Protein AF-A0A6B1H6X7-F1 (afdb_monomer)

Sequence (330 aa):
MEIPKNELERVRERYEKRGDHQGWTSDWVATMDKDASRQVGEAARLFADGGGLRQFTESYRPLLAPQWDGPFLRELTDELARDEQATDVLRSFVRLPASEDEAAARVDGFVEWIRDRPRDGSENHPDYLCPMVLSVCWHGQDTGRWQLYTSSWLSHLRSEAPGFCHRYRRGAGATHGERYVEFSRAIGDLSEALDVDSWDLTLKMMGRRSDRWNVDDEAAAPADTAISRSSSSYTIANAAADIFFDRADIERLLSQLARKKALVLQGPPGTGKTFIAQRLAWLLAEEQSIERIEAVQFHQSYGYEDFVRGYRPTEVRWFRAPRRAISRVL

Structure (mmCIF, N/CA/C/O backbone):
data_AF-A0A6B1H6X7-F1
#
_entry.id   AF-A0A6B1H6X7-F1
#
lo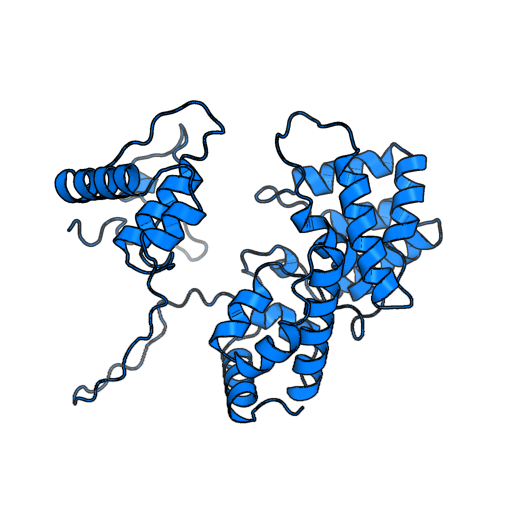op_
_atom_site.group_PDB
_atom_site.id
_atom_site.type_symbol
_atom_site.label_atom_id
_atom_site.label_alt_id
_atom_site.label_comp_id
_atom_site.label_asym_id
_atom_site.label_entity_id
_atom_site.label_seq_id
_atom_site.pdbx_PDB_ins_code
_atom_site.Cartn_x
_atom_site.Cartn_y
_atom_site.Cartn_z
_atom_site.occupancy
_atom_site.B_iso_or_equiv
_atom_site.auth_seq_id
_atom_site.auth_comp_id
_atom_site.auth_asym_id
_atom_site.auth_atom_id
_atom_site.pdbx_PDB_model_num
ATOM 1 N N . MET A 1 1 ? -27.778 -2.178 -2.521 1.00 51.03 1 MET A N 1
ATOM 2 C CA . MET A 1 1 ? -27.902 -2.839 -1.201 1.00 51.03 1 MET A CA 1
ATOM 3 C C . MET A 1 1 ? -27.246 -1.899 -0.204 1.00 51.03 1 MET A C 1
ATOM 5 O O . MET A 1 1 ? -26.031 -1.751 -0.270 1.00 51.03 1 MET A O 1
ATOM 9 N N . GLU A 1 2 ? -28.038 -1.155 0.565 1.00 65.69 2 GLU A N 1
ATOM 10 C CA . GLU A 1 2 ? -27.546 -0.084 1.448 1.00 65.69 2 GLU A CA 1
ATOM 11 C C . GLU A 1 2 ? -26.678 -0.638 2.582 1.00 65.69 2 GLU A C 1
ATOM 13 O O . GLU A 1 2 ? -26.894 -1.750 3.067 1.00 65.69 2 GLU A O 1
ATOM 18 N N . ILE A 1 3 ? -25.660 0.129 2.968 1.00 67.88 3 ILE A N 1
ATOM 19 C CA . ILE A 1 3 ? -24.751 -0.212 4.062 1.00 67.88 3 ILE A CA 1
ATOM 20 C C . ILE A 1 3 ? -25.524 -0.047 5.380 1.00 67.88 3 ILE A C 1
ATOM 22 O O . ILE A 1 3 ? -26.170 0.989 5.557 1.00 67.88 3 ILE A O 1
ATOM 26 N N . PRO A 1 4 ? -25.480 -1.014 6.317 1.00 80.50 4 PRO A N 1
ATOM 27 C CA . PRO A 1 4 ? -26.154 -0.863 7.600 1.00 80.50 4 PRO A CA 1
ATOM 28 C C . PRO A 1 4 ? -25.705 0.420 8.313 1.00 80.50 4 PRO A C 1
ATOM 30 O O . PRO A 1 4 ? -24.510 0.644 8.510 1.00 80.50 4 PRO A O 1
ATOM 33 N N . LYS A 1 5 ? -26.659 1.268 8.716 1.00 81.31 5 LYS A N 1
ATOM 34 C CA . LYS A 1 5 ? -26.374 2.583 9.318 1.00 81.31 5 LYS A CA 1
ATOM 35 C C . LYS A 1 5 ? -25.446 2.489 10.538 1.00 81.31 5 LYS A C 1
ATOM 37 O O . LYS A 1 5 ? -24.536 3.292 10.682 1.00 81.31 5 LYS A O 1
ATOM 42 N N . ASN A 1 6 ? -25.613 1.450 11.353 1.00 83.19 6 ASN A N 1
ATOM 43 C CA . ASN A 1 6 ? -24.771 1.154 12.516 1.00 83.19 6 ASN A CA 1
ATOM 44 C C . ASN A 1 6 ? -23.326 0.745 12.160 1.00 83.19 6 ASN A C 1
ATOM 46 O O . ASN A 1 6 ? -22.432 0.844 12.995 1.00 83.19 6 ASN A O 1
ATOM 50 N N . GLU A 1 7 ? -23.077 0.210 10.964 1.00 81.69 7 GLU A N 1
ATOM 51 C CA . GLU A 1 7 ? -21.720 -0.050 10.469 1.00 81.69 7 GLU A CA 1
ATOM 52 C C . GLU A 1 7 ? -21.074 1.243 9.974 1.00 81.69 7 GLU A C 1
ATOM 54 O O . GLU A 1 7 ? -19.939 1.529 10.345 1.00 81.69 7 GLU A O 1
ATOM 59 N N . LEU A 1 8 ? -21.815 2.062 9.221 1.00 81.25 8 LEU A N 1
ATOM 60 C CA . LEU A 1 8 ? -21.342 3.383 8.799 1.00 81.25 8 LEU A CA 1
ATOM 61 C C . LEU A 1 8 ? -21.021 4.285 9.991 1.00 81.25 8 LEU A C 1
ATOM 63 O O . LEU A 1 8 ? -19.973 4.919 9.997 1.00 81.25 8 LEU A O 1
ATOM 67 N N . GLU A 1 9 ? -21.874 4.310 11.016 1.00 82.44 9 GLU A N 1
ATOM 68 C CA . GLU A 1 9 ? -21.636 5.079 12.243 1.00 82.44 9 GLU A CA 1
ATOM 69 C C . GLU A 1 9 ? -20.377 4.601 12.980 1.00 82.44 9 GLU A C 1
ATOM 71 O O . GLU A 1 9 ? -19.576 5.429 13.401 1.00 82.44 9 GLU A O 1
ATOM 76 N N . ARG A 1 10 ? -20.115 3.288 13.052 1.00 79.56 10 ARG A N 1
ATOM 77 C CA . ARG A 1 10 ? -18.870 2.759 13.643 1.00 79.56 10 ARG A CA 1
ATOM 78 C C . ARG A 1 10 ? -17.627 3.179 12.867 1.00 79.56 10 ARG A C 1
ATOM 80 O O . ARG A 1 10 ? -16.624 3.563 13.468 1.00 79.56 10 ARG A O 1
ATOM 87 N N . VAL A 1 11 ? -17.686 3.128 11.536 1.00 76.81 11 VAL A N 1
ATOM 88 C CA . VAL A 1 11 ? -16.571 3.575 10.692 1.00 76.81 11 VAL A CA 1
ATOM 89 C C . VAL A 1 11 ? -16.375 5.087 10.811 1.00 76.81 11 VAL A C 1
ATOM 91 O O . VAL A 1 11 ? -15.236 5.528 10.951 1.00 76.81 11 VAL A O 1
ATOM 94 N N . ARG A 1 12 ? -17.463 5.868 10.832 1.00 82.44 12 ARG A N 1
ATOM 95 C CA . ARG A 1 12 ? -17.451 7.321 11.050 1.00 82.44 12 ARG A CA 1
ATOM 96 C C . ARG A 1 12 ? -16.829 7.676 12.393 1.00 82.44 12 ARG A C 1
ATOM 98 O O . ARG A 1 12 ? -15.879 8.444 12.431 1.00 82.44 12 ARG A O 1
ATOM 105 N N . GLU A 1 13 ? -17.287 7.062 13.479 1.00 78.06 13 GLU A N 1
ATOM 106 C CA . GLU A 1 13 ? -16.707 7.279 14.803 1.00 78.06 13 GLU A CA 1
ATOM 107 C C . GLU A 1 13 ? -15.219 6.941 14.823 1.00 78.06 13 GLU A C 1
ATOM 109 O O . GLU A 1 13 ? -14.430 7.645 15.447 1.00 78.06 13 GLU A O 1
ATOM 114 N N . ARG A 1 14 ? -14.809 5.855 14.158 1.00 73.69 14 ARG A N 1
ATOM 115 C CA . ARG A 1 14 ? -13.397 5.475 14.087 1.00 73.69 14 ARG A CA 1
ATOM 116 C C . ARG A 1 14 ? -12.576 6.474 13.279 1.00 73.69 14 ARG A C 1
ATOM 118 O O . ARG A 1 14 ? -11.455 6.773 13.682 1.00 73.69 14 ARG A O 1
ATOM 125 N N . TYR A 1 15 ? -13.124 6.968 12.173 1.00 73.19 15 TYR A N 1
ATOM 126 C CA . TYR A 1 15 ? -12.537 8.023 11.355 1.00 73.19 15 TYR A CA 1
ATOM 127 C C . TYR A 1 15 ? -12.366 9.317 12.163 1.00 73.19 15 TYR A C 1
ATOM 129 O O . TYR A 1 15 ? -11.265 9.847 12.228 1.00 73.19 15 TYR A O 1
ATOM 137 N N . GLU A 1 16 ? -13.419 9.781 12.838 1.00 74.06 16 GLU A N 1
ATOM 138 C CA . GLU A 1 16 ? -13.434 11.022 13.626 1.00 74.06 16 GLU A CA 1
ATOM 139 C C . GLU A 1 16 ? -12.567 10.931 14.893 1.00 74.06 16 GLU A C 1
ATOM 141 O O . GLU A 1 16 ? -11.916 11.901 15.276 1.00 74.06 16 GLU A O 1
ATOM 146 N N . LYS A 1 17 ? -12.497 9.754 15.534 1.00 70.00 17 LYS A N 1
ATOM 147 C CA . LYS A 1 17 ? -11.598 9.491 16.676 1.00 70.00 17 LYS A CA 1
ATOM 148 C C . LYS A 1 17 ? -10.119 9.486 16.281 1.00 70.00 17 LYS A C 1
ATOM 150 O O . LYS A 1 17 ? -9.263 9.557 17.167 1.00 70.00 17 LYS A O 1
ATOM 155 N N . ARG A 1 18 ? -9.795 9.345 14.992 1.00 63.34 18 ARG A N 1
ATOM 156 C CA . ARG A 1 18 ? -8.424 9.450 14.485 1.00 63.34 18 ARG A CA 1
ATOM 157 C C . ARG A 1 18 ? -8.157 10.908 14.109 1.00 63.34 18 ARG A C 1
ATOM 159 O O . ARG A 1 18 ? -8.786 11.456 13.210 1.00 63.34 18 ARG A O 1
ATOM 166 N N . GLY A 1 19 ? -7.240 11.543 14.844 1.00 55.72 19 GLY A N 1
ATOM 167 C CA . GLY A 1 19 ? -6.809 12.914 14.563 1.00 55.72 19 GLY A CA 1
ATOM 168 C C . GLY A 1 19 ? -6.166 13.053 13.180 1.00 55.72 19 GLY A C 1
ATOM 169 O O . GLY A 1 19 ? -5.906 12.061 12.497 1.00 55.72 19 GLY A O 1
ATOM 170 N N . ASP A 1 20 ? -5.892 14.290 12.766 1.00 49.69 20 ASP A N 1
ATOM 171 C CA . ASP A 1 20 ? -5.145 14.551 11.536 1.00 49.69 20 ASP A CA 1
ATOM 172 C C . ASP A 1 20 ? -3.721 14.008 11.700 1.00 49.69 20 ASP A C 1
ATOM 174 O O . ASP A 1 20 ? -2.891 14.544 12.435 1.00 49.69 20 ASP A O 1
ATOM 178 N N . HIS A 1 21 ? -3.459 12.864 11.076 1.00 49.03 21 HIS A N 1
ATOM 179 C CA . HIS A 1 21 ? -2.168 12.206 11.156 1.00 49.03 21 HIS A CA 1
ATOM 180 C C . HIS A 1 21 ? -1.177 12.921 10.231 1.00 49.03 21 HIS A C 1
ATOM 182 O O . HIS A 1 21 ? -1.181 12.703 9.023 1.00 49.03 21 HIS A O 1
ATOM 188 N N . GLN A 1 22 ? -0.297 13.748 10.802 1.00 37.69 22 GLN A N 1
ATOM 189 C CA . GLN A 1 22 ? 1.011 14.013 10.204 1.00 37.69 22 GLN A CA 1
ATOM 190 C C . GLN A 1 22 ? 1.988 12.936 10.680 1.00 37.69 22 GLN A C 1
ATOM 192 O O . GLN A 1 22 ? 2.416 12.919 11.835 1.00 37.69 22 GLN A O 1
ATOM 197 N N . GLY A 1 23 ? 2.324 12.031 9.762 1.00 40.97 23 GLY A N 1
ATOM 198 C CA . GLY A 1 23 ? 3.292 10.964 9.971 1.00 40.97 23 GLY A CA 1
ATOM 199 C C . GLY A 1 23 ? 2.747 9.763 10.747 1.00 40.97 23 GLY A C 1
ATOM 200 O O . GLY A 1 23 ? 1.851 9.877 11.579 1.00 40.97 23 GLY A O 1
ATOM 201 N N . TRP A 1 24 ? 3.395 8.621 10.514 1.00 34.12 24 TRP A N 1
ATOM 202 C CA . TRP A 1 24 ? 3.276 7.358 11.255 1.00 34.12 24 TRP A CA 1
ATOM 203 C C . TRP A 1 24 ? 2.154 6.406 10.822 1.00 34.12 24 TRP A C 1
ATOM 205 O O . TRP A 1 24 ? 1.142 6.245 11.500 1.00 34.12 24 TRP A O 1
ATOM 215 N N . THR A 1 25 ? 2.424 5.639 9.763 1.00 37.34 25 THR A N 1
ATOM 216 C CA . THR A 1 25 ? 1.867 4.289 9.576 1.00 37.34 25 THR A CA 1
ATOM 217 C C . THR A 1 25 ? 2.975 3.354 9.075 1.00 37.34 25 THR A C 1
ATOM 219 O O . THR A 1 25 ? 4.029 3.805 8.628 1.00 37.34 25 THR A O 1
ATOM 222 N N . SER A 1 26 ? 2.773 2.042 9.209 1.00 37.78 26 SER A N 1
ATOM 223 C CA . SER A 1 26 ? 3.675 1.006 8.681 1.00 37.78 26 SER A CA 1
ATOM 224 C C . SER A 1 26 ? 3.685 0.930 7.149 1.00 37.78 26 SER A C 1
ATOM 226 O O . SER A 1 26 ? 4.510 0.209 6.598 1.00 37.78 26 SER A O 1
ATOM 228 N N . ASP A 1 27 ? 2.793 1.673 6.488 1.00 46.41 27 ASP A N 1
ATOM 229 C CA . ASP A 1 27 ? 2.660 1.747 5.039 1.00 46.41 27 ASP A CA 1
ATOM 230 C C . ASP A 1 27 ? 3.166 3.129 4.583 1.00 46.41 27 ASP A C 1
ATOM 232 O O . ASP A 1 27 ? 2.760 4.178 5.080 1.00 46.41 27 ASP A O 1
ATOM 236 N N . TRP A 1 28 ? 4.098 3.134 3.636 1.00 50.12 28 TRP A N 1
ATOM 237 C CA . TRP A 1 28 ? 4.882 4.290 3.177 1.00 50.12 28 TRP A CA 1
ATOM 238 C C . TRP A 1 28 ? 4.116 5.534 2.737 1.00 50.12 28 TRP A C 1
ATOM 240 O O . TRP A 1 28 ? 4.679 6.622 2.663 1.00 50.12 28 TRP A O 1
ATOM 250 N N . VAL A 1 29 ? 2.821 5.391 2.484 1.00 48.12 29 VAL A N 1
ATOM 251 C CA . VAL A 1 29 ? 1.926 6.499 2.159 1.00 48.12 29 VAL A CA 1
ATOM 252 C C . VAL A 1 29 ? 1.865 7.526 3.304 1.00 48.12 29 VAL A C 1
ATOM 254 O O . VAL A 1 29 ? 1.576 8.690 3.064 1.00 48.12 29 VAL A O 1
ATOM 257 N N . ALA A 1 30 ? 2.241 7.156 4.535 1.00 44.94 30 ALA A N 1
ATOM 258 C CA . ALA A 1 30 ? 2.331 8.082 5.667 1.00 44.94 30 ALA A CA 1
ATOM 259 C C . ALA A 1 30 ? 3.377 9.204 5.520 1.00 44.94 30 ALA A C 1
ATOM 261 O O . ALA A 1 30 ? 3.323 10.172 6.281 1.00 44.94 30 ALA A O 1
ATOM 262 N N . THR A 1 31 ? 4.336 9.083 4.593 1.00 48.06 31 THR A N 1
ATOM 263 C CA . THR A 1 31 ? 5.274 10.172 4.261 1.00 48.06 31 THR A CA 1
ATOM 264 C C . THR A 1 31 ? 4.792 11.042 3.101 1.00 48.06 31 THR A C 1
ATOM 266 O O . THR A 1 31 ? 5.422 12.057 2.818 1.00 48.06 31 THR A O 1
ATOM 269 N N . MET A 1 32 ? 3.708 10.658 2.419 1.00 56.34 32 MET A N 1
ATOM 270 C CA . MET A 1 32 ? 3.097 11.454 1.356 1.00 56.34 32 MET A CA 1
ATOM 271 C C . MET A 1 32 ? 2.025 12.359 1.951 1.00 56.34 32 MET A C 1
ATOM 273 O O . MET A 1 32 ? 1.021 11.886 2.482 1.00 56.34 32 MET A O 1
ATOM 277 N N . ASP A 1 33 ? 2.215 13.668 1.834 1.00 63.31 33 ASP A N 1
ATOM 278 C CA . ASP A 1 33 ? 1.102 14.604 1.953 1.00 63.31 33 ASP A CA 1
ATOM 279 C C . ASP A 1 33 ? 0.307 14.675 0.630 1.00 63.31 33 ASP A C 1
ATOM 281 O O . ASP A 1 33 ? 0.679 14.073 -0.389 1.00 63.31 33 ASP A O 1
ATOM 285 N N . LYS A 1 34 ? -0.824 15.396 0.652 1.00 68.31 34 LYS A N 1
ATOM 286 C CA . LYS A 1 34 ? -1.685 15.583 -0.531 1.00 68.31 34 LYS A CA 1
ATOM 287 C C . LYS A 1 34 ? -0.910 16.171 -1.714 1.00 68.31 34 LYS A C 1
ATOM 289 O O . LYS A 1 34 ? -1.184 15.813 -2.860 1.00 68.31 34 LYS A O 1
ATOM 294 N N . ASP A 1 35 ? 0.048 17.054 -1.456 1.00 70.94 35 ASP A N 1
ATOM 295 C CA . ASP A 1 35 ? 0.789 17.752 -2.503 1.00 70.94 35 ASP A CA 1
ATOM 296 C C . ASP A 1 35 ? 1.864 16.851 -3.119 1.00 70.94 35 ASP A C 1
ATOM 298 O O . ASP A 1 35 ? 2.002 16.818 -4.340 1.00 70.94 35 ASP A O 1
ATOM 302 N N . ALA A 1 36 ? 2.541 16.027 -2.319 1.00 70.19 36 ALA A N 1
ATOM 303 C CA . ALA A 1 36 ? 3.465 15.000 -2.781 1.00 70.19 36 ALA A CA 1
ATOM 304 C C . ALA A 1 36 ? 2.759 13.967 -3.674 1.00 70.19 36 ALA A C 1
ATOM 306 O O . ALA A 1 36 ? 3.288 13.589 -4.718 1.00 70.19 36 ALA A O 1
ATOM 307 N N . SER A 1 37 ? 1.536 13.543 -3.333 1.00 73.19 37 SER A N 1
ATOM 308 C CA . SER A 1 37 ? 0.781 12.630 -4.204 1.00 73.19 37 SER A CA 1
ATOM 309 C C . SER A 1 37 ? 0.336 13.269 -5.510 1.00 73.19 37 SER A C 1
ATOM 311 O O . SER A 1 37 ? 0.368 12.601 -6.545 1.00 73.19 37 SER A O 1
ATOM 313 N N . ARG A 1 38 ? -0.061 14.545 -5.494 1.00 77.81 38 ARG A N 1
ATOM 314 C CA . ARG A 1 38 ? -0.358 15.279 -6.732 1.00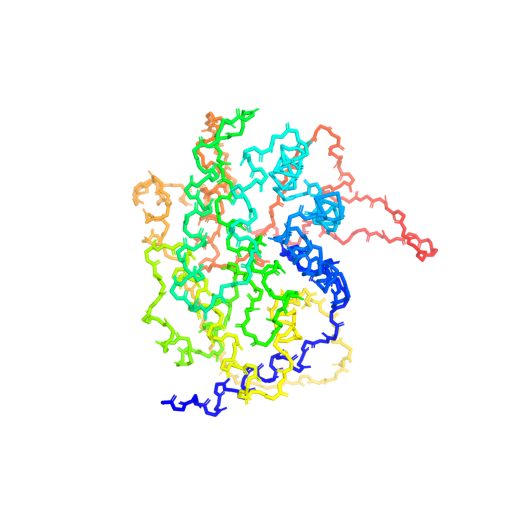 77.81 38 ARG A CA 1
ATOM 315 C C . ARG A 1 38 ? 0.884 15.411 -7.600 1.00 77.81 38 ARG A C 1
ATOM 317 O O . ARG A 1 38 ? 0.804 15.149 -8.792 1.00 77.81 38 ARG A O 1
ATOM 324 N N . GLN A 1 39 ? 2.034 15.720 -7.003 1.00 81.81 39 GLN A N 1
ATOM 325 C CA . GLN A 1 39 ? 3.308 15.800 -7.720 1.00 81.81 39 GLN A CA 1
ATOM 326 C C . GLN A 1 39 ? 3.675 14.473 -8.392 1.00 81.81 39 GLN A C 1
ATOM 328 O O . GLN A 1 39 ? 4.098 14.479 -9.547 1.00 81.81 39 GLN A O 1
ATOM 333 N N . VAL A 1 40 ? 3.473 13.334 -7.716 1.00 82.06 40 VAL A N 1
ATOM 334 C CA . VAL A 1 40 ? 3.692 12.013 -8.330 1.00 82.06 40 VAL A CA 1
ATOM 335 C C . VAL A 1 40 ? 2.702 11.758 -9.469 1.00 82.06 40 VAL A C 1
ATOM 337 O O . VAL A 1 40 ? 3.104 11.273 -10.524 1.00 82.06 40 VAL A O 1
ATOM 340 N N . GLY A 1 41 ? 1.430 12.132 -9.310 1.00 85.19 41 GLY A N 1
ATOM 341 C CA . GLY A 1 41 ? 0.426 12.026 -10.373 1.00 85.19 41 GLY A CA 1
ATOM 342 C C . GLY A 1 41 ? 0.739 12.876 -11.603 1.00 85.19 41 GLY A C 1
ATOM 343 O O . GLY A 1 41 ? 0.685 12.390 -12.732 1.00 85.19 41 GLY A O 1
ATOM 344 N N . GLU A 1 42 ? 1.119 14.136 -11.401 1.00 86.44 42 GLU A N 1
ATOM 345 C CA . GLU A 1 42 ? 1.534 15.046 -12.472 1.00 86.44 42 GLU A CA 1
ATOM 346 C C . GLU A 1 42 ? 2.773 14.522 -13.199 1.00 86.44 42 GLU A C 1
ATOM 348 O O . GLU A 1 42 ? 2.812 14.500 -14.432 1.00 86.44 42 GLU A O 1
ATOM 353 N N . ALA A 1 43 ? 3.765 14.043 -12.446 1.00 88.88 43 ALA A N 1
ATOM 354 C CA . ALA A 1 43 ? 4.965 13.447 -13.011 1.00 88.88 43 ALA A CA 1
ATOM 355 C C . ALA A 1 43 ? 4.649 12.158 -13.788 1.00 88.88 43 ALA A C 1
ATOM 357 O O . ALA A 1 43 ? 5.189 11.958 -14.875 1.00 88.88 43 ALA A O 1
ATOM 358 N N . ALA A 1 44 ? 3.736 11.321 -13.286 1.00 89.81 44 ALA A N 1
ATOM 359 C CA . ALA A 1 44 ? 3.256 10.124 -13.973 1.00 89.81 44 ALA A CA 1
ATOM 360 C C . ALA A 1 44 ? 2.515 10.462 -15.273 1.00 89.81 44 ALA A C 1
ATOM 362 O O . ALA A 1 44 ? 2.727 9.792 -16.283 1.00 89.81 44 ALA A O 1
ATOM 363 N N . ARG A 1 45 ? 1.709 11.532 -15.288 1.00 90.00 45 ARG A N 1
ATOM 364 C CA . ARG A 1 45 ? 1.029 12.007 -16.501 1.00 90.00 45 ARG A CA 1
ATOM 365 C C . ARG A 1 45 ? 2.028 12.470 -17.556 1.00 90.00 45 ARG A C 1
ATOM 367 O O . ARG A 1 45 ? 1.998 11.996 -18.686 1.00 90.00 45 ARG A O 1
ATOM 374 N N . LEU A 1 46 ? 2.952 13.353 -17.170 1.00 89.12 46 LEU A N 1
ATOM 375 C CA . LEU A 1 46 ? 4.009 13.847 -18.059 1.00 89.12 46 LEU A CA 1
ATOM 376 C C . LEU A 1 46 ? 4.878 12.705 -18.594 1.00 89.12 46 LEU A C 1
ATOM 378 O O . LEU A 1 46 ? 5.298 12.731 -19.752 1.00 89.12 46 LEU A O 1
ATOM 382 N N . PHE A 1 47 ? 5.124 11.697 -17.756 1.00 91.31 47 PHE A N 1
ATOM 383 C CA . PHE A 1 47 ? 5.835 10.491 -18.140 1.00 91.31 47 PHE A CA 1
ATOM 384 C C . PHE A 1 47 ? 5.068 9.653 -19.170 1.00 91.31 47 PHE A C 1
ATOM 386 O O . PHE A 1 47 ? 5.631 9.285 -20.205 1.00 91.31 47 PHE A O 1
ATOM 393 N N . ALA A 1 48 ? 3.775 9.424 -18.940 1.00 89.06 48 ALA A N 1
ATOM 394 C CA . ALA A 1 48 ? 2.889 8.704 -19.853 1.00 89.06 48 ALA A CA 1
ATOM 395 C C . ALA A 1 48 ? 2.704 9.402 -21.217 1.00 89.06 48 ALA A C 1
ATOM 397 O O . ALA A 1 48 ? 2.399 8.737 -22.209 1.00 89.06 48 ALA A O 1
ATOM 398 N N . ASP A 1 49 ? 2.905 10.720 -21.283 1.00 89.56 49 ASP A N 1
ATOM 399 C CA . ASP A 1 49 ? 2.824 11.524 -22.512 1.00 89.56 49 ASP A CA 1
ATOM 400 C C . ASP A 1 49 ? 4.147 11.571 -23.304 1.00 89.56 49 ASP A C 1
ATOM 402 O O . ASP A 1 49 ? 4.256 12.273 -24.309 1.00 89.56 49 ASP A O 1
ATOM 406 N N . GLY A 1 50 ? 5.159 10.806 -22.884 1.00 83.25 50 GLY A N 1
ATOM 407 C CA . GLY A 1 50 ? 6.436 10.678 -23.592 1.00 83.25 50 GLY A CA 1
ATOM 408 C C . GLY A 1 50 ? 7.555 11.586 -23.069 1.00 83.25 50 GLY A C 1
ATOM 409 O O . GLY A 1 50 ? 8.672 11.529 -23.583 1.00 83.25 50 GLY A O 1
ATOM 410 N N . GLY A 1 51 ? 7.293 12.397 -22.040 1.00 85.12 51 GLY A N 1
ATOM 411 C CA . GLY A 1 51 ? 8.270 13.285 -21.404 1.00 85.12 51 GLY A CA 1
ATOM 412 C C . GLY A 1 51 ? 8.676 12.828 -20.002 1.00 85.12 51 GLY A C 1
ATOM 413 O O . GLY A 1 51 ? 8.540 11.667 -19.644 1.00 85.12 51 GLY A O 1
ATOM 414 N N . GLY A 1 52 ? 9.206 13.741 -19.187 1.00 86.88 52 GLY A N 1
ATOM 415 C CA . GLY A 1 52 ? 9.087 13.662 -17.725 1.00 86.88 52 GLY A CA 1
ATOM 416 C C . GLY A 1 52 ? 9.816 12.550 -16.954 1.00 86.88 52 GLY A C 1
ATOM 417 O O . GLY A 1 52 ? 9.695 12.556 -15.736 1.00 86.88 52 GLY A O 1
ATOM 418 N N . LEU A 1 53 ? 10.594 11.647 -17.570 1.00 87.44 53 LEU A N 1
ATOM 419 C CA . LEU A 1 53 ? 11.229 10.511 -16.864 1.00 87.44 53 LEU A CA 1
ATOM 420 C C . LEU A 1 53 ? 12.007 10.939 -15.609 1.00 87.44 53 LEU A C 1
ATOM 422 O O . LEU A 1 53 ? 11.818 10.377 -14.535 1.00 87.44 53 LEU A O 1
ATOM 426 N N . ARG A 1 54 ? 12.833 11.986 -15.714 1.00 85.69 54 ARG A N 1
ATOM 427 C CA . ARG A 1 54 ? 13.579 12.514 -14.565 1.00 85.69 54 ARG A CA 1
ATOM 428 C C . ARG A 1 54 ? 12.649 12.989 -13.446 1.00 85.69 54 ARG A C 1
ATOM 430 O O . ARG A 1 54 ? 12.859 12.630 -12.293 1.00 85.69 54 ARG A O 1
ATOM 437 N N . GLN A 1 55 ? 11.613 13.753 -13.788 1.00 86.75 55 GLN A N 1
ATOM 438 C CA . GLN A 1 55 ? 10.634 14.260 -12.825 1.00 86.75 55 GLN A CA 1
ATOM 439 C C . GLN A 1 55 ? 9.853 13.111 -12.178 1.00 86.75 55 GLN A C 1
ATOM 441 O O . GLN A 1 55 ? 9.646 13.121 -10.970 1.00 86.75 55 GLN A O 1
ATOM 446 N N . PHE A 1 56 ? 9.496 12.088 -12.956 1.00 87.19 56 PHE A N 1
ATOM 447 C CA . PHE A 1 56 ? 8.879 10.860 -12.468 1.00 87.19 56 PHE A CA 1
ATOM 448 C C . PHE A 1 56 ? 9.781 10.157 -11.449 1.00 87.19 56 PHE A C 1
ATOM 450 O O . PHE A 1 56 ? 9.378 9.978 -10.302 1.00 87.19 56 PHE A O 1
ATOM 457 N N . THR A 1 57 ? 11.041 9.879 -11.796 1.00 83.38 57 THR A N 1
ATOM 458 C CA . THR A 1 57 ? 11.993 9.246 -10.867 1.00 83.38 57 THR A CA 1
ATOM 459 C C . THR A 1 57 ? 12.273 10.088 -9.619 1.00 83.38 57 THR A C 1
ATOM 461 O O . THR A 1 57 ? 12.409 9.548 -8.524 1.00 83.38 57 THR A O 1
ATOM 464 N N . GLU A 1 58 ? 12.333 11.418 -9.748 1.00 82.88 58 GLU A N 1
ATOM 465 C CA . GLU A 1 58 ? 12.570 12.326 -8.622 1.00 82.88 58 GLU A CA 1
ATOM 466 C C . GLU A 1 58 ? 11.338 12.427 -7.713 1.00 82.88 58 GLU A C 1
ATOM 468 O O . GLU A 1 58 ? 11.503 12.457 -6.497 1.00 82.88 58 GLU A O 1
ATOM 473 N N . SER A 1 59 ? 10.123 12.387 -8.271 1.00 79.88 59 SER A N 1
ATOM 474 C CA . SER A 1 59 ? 8.868 12.368 -7.502 1.00 79.88 59 SER A CA 1
ATOM 475 C C . SER A 1 59 ? 8.681 11.073 -6.707 1.00 79.88 59 SER A C 1
ATOM 477 O O . SER A 1 59 ? 8.124 11.096 -5.613 1.00 79.88 59 SER A O 1
ATOM 479 N N . TYR A 1 60 ? 9.224 9.959 -7.208 1.00 75.56 60 TYR A N 1
ATOM 480 C CA . TYR A 1 60 ? 9.257 8.681 -6.501 1.00 75.56 60 TYR A CA 1
ATOM 481 C C . TYR A 1 60 ? 10.386 8.588 -5.470 1.00 75.56 60 TYR A C 1
ATOM 483 O O . TYR A 1 60 ? 10.318 7.753 -4.577 1.00 75.56 60 TYR A O 1
ATOM 491 N N . ARG A 1 61 ? 11.418 9.442 -5.533 1.00 69.88 61 ARG A N 1
ATOM 492 C CA . ARG A 1 61 ? 12.586 9.372 -4.635 1.00 69.88 61 ARG A CA 1
ATOM 493 C C . ARG A 1 61 ? 12.253 9.521 -3.137 1.00 69.88 61 ARG A C 1
ATOM 495 O O . ARG A 1 61 ? 12.846 8.789 -2.344 1.00 69.88 61 ARG A O 1
ATOM 502 N N . PRO A 1 62 ? 11.328 10.402 -2.709 1.00 67.31 62 PRO A N 1
ATOM 503 C CA . PRO A 1 62 ? 10.835 10.429 -1.329 1.00 67.31 62 PRO A CA 1
ATOM 504 C C . PRO A 1 62 ? 10.190 9.102 -0.901 1.00 67.31 62 PRO A C 1
ATOM 506 O O . PRO A 1 62 ? 10.227 8.754 0.276 1.00 67.31 62 PRO A O 1
ATOM 509 N N . LEU A 1 63 ? 9.690 8.330 -1.872 1.00 63.06 63 LEU A N 1
ATOM 510 C CA . LEU A 1 63 ? 9.173 6.968 -1.730 1.00 63.06 63 LEU A CA 1
ATOM 511 C C . LEU A 1 63 ? 10.276 5.891 -1.844 1.00 63.06 63 LEU A C 1
ATOM 513 O O . LEU A 1 63 ? 9.951 4.727 -2.037 1.00 63.06 63 LEU A O 1
ATOM 517 N N . LEU A 1 64 ? 11.562 6.225 -1.595 1.00 57.53 64 LEU A N 1
ATOM 518 C CA . LEU A 1 64 ? 12.707 5.280 -1.533 1.00 57.53 64 LEU A CA 1
ATOM 519 C C . LEU A 1 64 ? 13.448 5.142 -0.169 1.00 57.53 64 LEU A C 1
ATOM 521 O O . LEU A 1 64 ? 14.579 4.638 -0.138 1.00 57.53 64 LEU A O 1
ATOM 525 N N . ALA A 1 65 ? 12.849 5.558 0.958 1.00 52.44 65 ALA A N 1
ATOM 526 C CA . ALA A 1 65 ? 13.286 5.240 2.325 1.00 52.44 65 ALA A CA 1
ATOM 527 C C . ALA A 1 65 ? 13.824 3.790 2.541 1.00 52.44 65 ALA A C 1
ATOM 529 O O . ALA A 1 65 ? 13.377 2.822 1.930 1.00 52.44 65 ALA A O 1
ATOM 530 N N . PRO A 1 66 ? 14.819 3.583 3.421 1.00 49.41 66 PRO A N 1
ATOM 531 C CA . PRO A 1 66 ? 15.627 2.356 3.388 1.00 49.41 66 PRO A CA 1
ATOM 532 C C . PRO A 1 66 ? 14.963 1.110 3.992 1.00 49.41 66 PRO A C 1
ATOM 534 O O . PRO A 1 66 ? 15.422 0.002 3.736 1.00 49.41 66 PRO A O 1
ATOM 537 N N . GLN A 1 67 ? 13.938 1.279 4.832 1.00 49.00 67 GLN A N 1
ATOM 538 C CA . GLN A 1 67 ? 13.448 0.215 5.720 1.00 49.00 67 GLN A CA 1
ATOM 539 C C . GLN A 1 67 ? 12.429 -0.775 5.115 1.00 49.00 67 GLN A C 1
ATOM 541 O O . GLN A 1 67 ? 12.156 -1.786 5.753 1.00 49.00 67 GLN A O 1
ATOM 546 N N . TRP A 1 68 ? 11.885 -0.531 3.917 1.00 50.12 68 TRP A N 1
ATOM 547 C CA . TRP A 1 68 ? 10.999 -1.488 3.226 1.00 50.12 68 TRP A CA 1
ATOM 548 C C . TRP A 1 68 ? 11.180 -1.383 1.727 1.00 50.12 68 TRP A C 1
ATOM 550 O O . TRP A 1 68 ? 10.886 -0.312 1.236 1.00 50.12 68 TRP A O 1
ATOM 560 N N . ASP A 1 69 ? 11.629 -2.415 1.011 1.00 57.16 69 ASP A N 1
ATOM 561 C CA . ASP A 1 69 ? 11.616 -2.545 -0.465 1.00 57.16 69 ASP A CA 1
ATOM 562 C C . ASP A 1 69 ? 11.931 -1.281 -1.315 1.00 57.16 69 ASP A C 1
ATOM 564 O O . ASP A 1 69 ? 11.764 -1.264 -2.528 1.00 57.16 69 ASP A O 1
ATOM 568 N N . GLY A 1 70 ? 12.495 -0.232 -0.717 1.00 61.25 70 GLY A N 1
ATOM 569 C CA . GLY A 1 70 ? 13.067 0.939 -1.343 1.00 61.25 70 GLY A CA 1
ATOM 570 C C . GLY A 1 70 ? 14.223 0.556 -2.254 1.00 61.25 70 GLY A C 1
ATOM 571 O O . GLY A 1 70 ? 14.414 1.260 -3.239 1.00 61.25 70 GLY A O 1
ATOM 572 N N . PRO A 1 71 ? 14.956 -0.556 -2.015 1.00 68.19 71 PRO A N 1
ATOM 573 C CA . PRO A 1 71 ? 15.786 -1.163 -3.044 1.00 68.19 71 PRO A CA 1
ATOM 574 C C . PRO A 1 71 ? 15.023 -1.468 -4.339 1.00 68.19 71 PRO A C 1
ATOM 576 O O . PRO A 1 71 ? 15.506 -1.051 -5.379 1.00 68.19 71 PRO A O 1
ATOM 579 N N . PHE A 1 72 ? 13.823 -2.064 -4.292 1.00 74.38 72 PHE A N 1
ATOM 580 C CA . PHE A 1 72 ? 13.028 -2.375 -5.491 1.00 74.38 72 PHE A CA 1
ATOM 581 C C . PHE A 1 72 ? 12.601 -1.118 -6.243 1.00 74.38 72 PHE A C 1
ATOM 583 O O . PHE A 1 72 ? 12.825 -1.011 -7.443 1.00 74.38 72 PHE A O 1
ATOM 590 N N . LEU A 1 73 ? 12.019 -0.136 -5.551 1.00 73.94 73 LEU A N 1
ATOM 591 C CA . LEU A 1 73 ? 11.610 1.102 -6.215 1.00 73.94 73 LEU A CA 1
ATOM 592 C C . LEU A 1 73 ? 12.821 1.887 -6.734 1.00 73.94 73 LEU A C 1
ATOM 594 O O . LEU A 1 73 ? 12.738 2.508 -7.789 1.00 73.94 73 LEU A O 1
ATOM 598 N N . ARG A 1 74 ? 13.958 1.837 -6.029 1.00 76.50 74 ARG A N 1
ATOM 599 C CA . ARG A 1 74 ? 15.203 2.484 -6.453 1.00 76.50 74 ARG A CA 1
ATOM 600 C C . ARG A 1 74 ? 15.764 1.806 -7.688 1.00 76.50 74 ARG A C 1
ATOM 602 O O . ARG A 1 74 ? 16.087 2.505 -8.638 1.00 76.50 74 ARG A O 1
ATOM 609 N N . GLU A 1 75 ? 15.846 0.482 -7.676 1.00 77.38 75 GLU A N 1
ATOM 610 C CA . GLU A 1 75 ? 16.264 -0.343 -8.805 1.00 77.38 75 GLU A CA 1
ATOM 611 C C . GLU A 1 75 ? 15.371 -0.080 -10.014 1.00 77.38 75 GLU A C 1
ATOM 613 O O . GLU A 1 75 ? 15.888 0.268 -11.069 1.00 77.38 75 GLU A O 1
ATOM 618 N N . LEU A 1 76 ? 14.047 -0.094 -9.831 1.00 79.38 76 LEU A N 1
ATOM 619 C CA . LEU A 1 76 ? 13.087 0.259 -10.870 1.00 79.38 76 LEU A CA 1
ATOM 620 C C . LEU A 1 76 ? 13.370 1.664 -11.426 1.00 79.38 76 LEU A C 1
ATOM 622 O O . LEU A 1 76 ? 13.509 1.821 -12.634 1.00 79.38 76 LEU A O 1
ATOM 626 N N . THR A 1 77 ? 13.517 2.690 -10.578 1.00 80.00 77 THR A N 1
ATOM 627 C CA . THR A 1 77 ? 13.808 4.058 -11.054 1.00 80.00 77 THR A CA 1
ATOM 628 C C . THR A 1 77 ? 15.158 4.190 -11.758 1.00 80.00 77 THR A C 1
ATOM 630 O O . THR A 1 77 ? 15.269 4.912 -12.749 1.00 80.00 77 THR A O 1
ATOM 633 N N . ASP A 1 78 ? 16.175 3.489 -11.268 1.00 81.19 78 ASP A N 1
ATOM 634 C CA . ASP A 1 78 ? 17.526 3.491 -11.816 1.00 81.19 78 ASP A CA 1
ATOM 635 C C . ASP A 1 78 ? 17.600 2.737 -13.150 1.00 81.19 78 ASP A C 1
ATOM 637 O O . ASP A 1 78 ? 18.360 3.125 -14.037 1.00 81.19 78 ASP A O 1
ATOM 641 N N . GLU A 1 79 ? 16.826 1.664 -13.300 1.00 79.81 79 GLU A N 1
ATOM 642 C CA . GLU A 1 79 ? 16.712 0.890 -14.532 1.00 79.81 79 GLU A CA 1
ATOM 643 C C . GLU A 1 79 ? 15.985 1.689 -15.613 1.00 79.81 79 GLU A C 1
ATOM 645 O O . GLU A 1 79 ? 16.489 1.8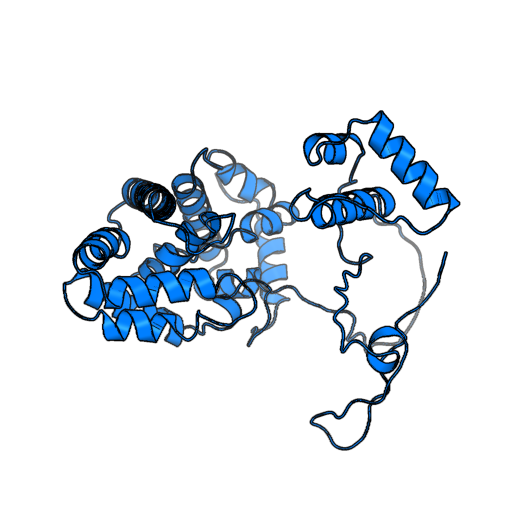02 -16.728 1.00 79.81 79 GLU A O 1
ATOM 650 N N . LEU A 1 80 ? 14.864 2.337 -15.275 1.00 81.94 80 LEU A N 1
ATOM 651 C CA . LEU A 1 80 ? 14.151 3.224 -16.202 1.00 81.94 80 LEU A CA 1
ATOM 652 C C . LEU A 1 80 ? 15.056 4.348 -16.719 1.00 81.94 80 LEU A C 1
ATOM 654 O O . LEU A 1 80 ? 14.977 4.729 -17.878 1.00 81.94 80 LEU A O 1
ATOM 658 N N . ALA A 1 81 ? 15.968 4.862 -15.890 1.00 81.12 81 ALA A N 1
ATOM 659 C CA . ALA A 1 81 ? 16.930 5.874 -16.322 1.00 81.12 81 ALA A CA 1
ATOM 660 C C . ALA A 1 81 ? 17.963 5.362 -17.351 1.00 81.12 81 ALA A C 1
ATOM 662 O O . ALA A 1 81 ? 18.643 6.181 -17.972 1.00 81.12 81 ALA A O 1
ATOM 663 N N . ARG A 1 82 ? 18.122 4.040 -17.512 1.00 83.81 82 ARG A N 1
ATOM 664 C CA . ARG A 1 82 ? 19.163 3.406 -18.343 1.00 83.81 82 ARG A CA 1
ATOM 665 C C . ARG A 1 82 ? 18.612 2.596 -19.521 1.00 83.81 82 ARG A C 1
ATOM 667 O O . ARG A 1 82 ? 19.365 2.369 -20.464 1.00 83.81 82 ARG A O 1
ATOM 674 N N . ASP A 1 83 ? 17.349 2.174 -19.477 1.00 87.75 83 ASP A N 1
ATOM 675 C CA . ASP A 1 83 ? 16.717 1.310 -20.479 1.00 87.75 83 ASP A CA 1
ATOM 676 C C . ASP A 1 83 ? 15.469 1.979 -21.096 1.00 87.75 83 ASP A C 1
ATOM 678 O O . ASP A 1 83 ? 14.442 2.192 -20.444 1.00 87.75 83 ASP A O 1
ATOM 682 N N . GLU A 1 84 ? 15.561 2.315 -22.386 1.00 86.50 84 GLU A N 1
ATOM 683 C CA . GLU A 1 84 ? 14.482 2.947 -23.155 1.00 86.50 84 GLU A CA 1
ATOM 684 C C . GLU A 1 84 ? 13.298 1.993 -23.393 1.00 86.50 84 GLU A C 1
ATOM 686 O O . GLU A 1 84 ? 12.142 2.410 -23.309 1.00 86.50 84 GLU A O 1
ATOM 691 N N . GLN A 1 85 ? 13.556 0.695 -23.583 1.00 87.12 85 GLN A N 1
ATOM 692 C CA . GLN A 1 85 ? 12.504 -0.310 -23.746 1.00 87.12 85 GLN A CA 1
ATOM 693 C C . GLN A 1 85 ? 11.730 -0.500 -22.435 1.00 87.12 85 GLN A C 1
ATOM 695 O O . GLN A 1 85 ? 10.498 -0.546 -22.439 1.00 87.12 85 GLN A O 1
ATOM 700 N N . ALA A 1 86 ? 12.438 -0.563 -21.305 1.00 86.50 86 ALA A N 1
ATOM 701 C CA . ALA A 1 86 ? 11.826 -0.589 -19.978 1.00 86.50 86 ALA A CA 1
ATOM 702 C C . ALA A 1 86 ? 10.940 0.639 -19.730 1.00 86.50 86 ALA A C 1
ATOM 704 O O . ALA A 1 86 ? 9.827 0.536 -19.207 1.00 86.50 86 ALA A O 1
ATOM 705 N N . THR A 1 87 ? 11.447 1.801 -20.142 1.00 89.81 87 THR A N 1
ATOM 706 C CA . THR A 1 87 ? 10.762 3.087 -20.030 1.00 89.81 87 THR A CA 1
ATOM 707 C C . THR A 1 87 ? 9.445 3.083 -20.798 1.00 89.81 87 THR A C 1
ATOM 709 O O . THR A 1 87 ? 8.407 3.433 -20.233 1.00 89.81 87 THR A O 1
ATOM 712 N N . ASP A 1 88 ? 9.460 2.648 -22.057 1.00 89.12 88 ASP A N 1
ATOM 713 C CA . ASP A 1 88 ? 8.265 2.607 -22.903 1.00 89.12 88 ASP A CA 1
ATOM 714 C C . ASP A 1 88 ? 7.208 1.629 -22.393 1.00 89.12 88 ASP A C 1
ATOM 716 O O . ASP A 1 88 ? 6.012 1.939 -22.415 1.00 89.12 88 ASP A O 1
ATOM 720 N N . VAL A 1 89 ? 7.628 0.478 -21.863 1.00 90.38 89 VAL A N 1
ATOM 721 C CA . VAL A 1 89 ? 6.695 -0.466 -21.244 1.00 90.38 89 VAL A CA 1
ATOM 722 C C . VAL A 1 89 ? 6.047 0.155 -20.004 1.00 90.38 89 VAL A C 1
ATOM 724 O O . VAL A 1 89 ? 4.819 0.123 -19.883 1.00 90.38 89 VAL A O 1
ATOM 727 N N . LEU A 1 90 ? 6.815 0.806 -19.123 1.00 90.25 90 LEU A N 1
ATOM 728 C CA . LEU A 1 90 ? 6.250 1.428 -17.924 1.00 90.25 90 LEU A CA 1
ATOM 729 C C . LEU A 1 90 ? 5.261 2.560 -18.239 1.00 90.25 90 LEU A C 1
ATOM 731 O O . LEU A 1 90 ? 4.246 2.691 -17.548 1.00 90.25 90 LEU A O 1
ATOM 735 N N . ARG A 1 91 ? 5.501 3.347 -19.298 1.00 91.00 91 ARG A N 1
ATOM 736 C CA . ARG A 1 91 ? 4.557 4.389 -19.754 1.00 91.00 91 ARG A CA 1
ATOM 737 C C . ARG A 1 91 ? 3.154 3.835 -19.973 1.00 91.00 91 ARG A C 1
ATOM 739 O O . ARG A 1 91 ? 2.169 4.498 -19.645 1.00 91.00 91 ARG A O 1
ATOM 746 N N . SER A 1 92 ? 3.062 2.615 -20.503 1.00 90.56 92 SER A N 1
ATOM 747 C CA . SER A 1 92 ? 1.778 1.966 -20.766 1.00 90.56 92 SER A CA 1
ATOM 748 C C . SER A 1 92 ? 0.998 1.637 -19.487 1.00 90.56 92 SER A C 1
ATOM 750 O O . SER A 1 92 ? -0.234 1.679 -19.503 1.00 90.56 92 SER A O 1
ATOM 752 N N . PHE A 1 93 ? 1.696 1.376 -18.376 1.00 93.94 93 PHE A N 1
ATOM 753 C CA . PHE A 1 93 ? 1.091 1.037 -17.088 1.00 93.94 93 PHE A CA 1
ATOM 754 C C . PHE A 1 93 ? 0.694 2.273 -16.274 1.00 93.94 93 PHE A C 1
ATOM 756 O O . PHE A 1 93 ? -0.382 2.295 -15.680 1.00 93.94 93 PHE A O 1
ATOM 763 N N . VAL A 1 94 ? 1.526 3.320 -16.255 1.00 91.56 94 VAL A N 1
ATOM 764 C CA . VAL A 1 94 ? 1.284 4.512 -15.412 1.00 91.56 94 VAL A CA 1
ATOM 765 C C . VAL A 1 94 ? 0.202 5.448 -15.951 1.00 91.56 94 VAL A C 1
ATOM 767 O O . VAL A 1 94 ? -0.311 6.297 -15.217 1.00 91.56 94 VAL A O 1
ATOM 770 N N . ARG A 1 95 ? -0.164 5.303 -17.230 1.00 90.44 95 ARG A N 1
ATOM 771 C CA . ARG A 1 95 ? -1.278 6.038 -17.830 1.00 90.44 95 ARG A CA 1
ATOM 772 C C . ARG A 1 95 ? -2.566 5.728 -17.063 1.00 90.44 95 ARG A C 1
ATOM 774 O O . ARG A 1 95 ? -2.774 4.594 -16.632 1.00 90.44 95 ARG A O 1
ATOM 781 N N . LEU A 1 96 ? -3.442 6.722 -16.919 1.00 91.94 96 LEU A N 1
ATOM 782 C CA . LEU A 1 96 ? -4.765 6.531 -16.324 1.00 91.94 96 LEU A CA 1
ATOM 783 C C . LEU A 1 96 ? -5.547 5.422 -17.055 1.00 91.94 96 LEU A C 1
ATOM 785 O O . LEU A 1 96 ? -5.627 5.453 -18.290 1.00 91.94 96 LEU A O 1
ATOM 789 N N . PRO A 1 97 ? -6.103 4.430 -16.340 1.00 94.56 97 PRO A N 1
ATOM 790 C CA . PRO A 1 97 ? -6.995 3.447 -16.942 1.00 94.56 97 PRO A CA 1
ATOM 791 C C . PRO A 1 97 ? -8.345 4.083 -17.290 1.00 94.56 97 PRO A C 1
ATOM 793 O O . PRO A 1 97 ? -8.853 4.940 -16.566 1.00 94.56 97 PRO A O 1
ATOM 796 N N . ALA A 1 98 ? -8.942 3.679 -18.413 1.00 92.50 98 ALA A N 1
ATOM 797 C CA . ALA A 1 98 ? -10.259 4.150 -18.838 1.00 92.50 98 ALA A CA 1
ATOM 798 C C . ALA A 1 98 ? -11.398 3.367 -18.166 1.00 92.50 98 ALA A C 1
ATOM 800 O O . ALA A 1 98 ? -12.525 3.865 -18.081 1.00 92.50 98 ALA A O 1
ATOM 801 N N . SER A 1 99 ? -11.113 2.162 -17.664 1.00 94.31 99 SER A N 1
ATOM 802 C CA . SER A 1 99 ? -12.067 1.270 -17.001 1.00 94.31 99 SER A CA 1
ATOM 803 C C . SER A 1 99 ? -11.413 0.479 -15.868 1.00 94.31 99 SER A C 1
ATOM 805 O O . SER A 1 99 ? -10.191 0.391 -15.780 1.00 94.31 99 SER A O 1
ATOM 807 N N . GLU A 1 100 ? -12.229 -0.095 -14.989 1.00 92.44 100 GLU A N 1
ATOM 808 C CA . GLU A 1 100 ? -11.744 -0.949 -13.900 1.00 92.44 100 GLU A CA 1
ATOM 809 C C . GLU A 1 100 ? -11.108 -2.242 -14.426 1.00 92.44 100 GLU A C 1
ATOM 811 O O . GLU A 1 100 ? -10.084 -2.664 -13.902 1.00 92.44 100 GLU A O 1
ATOM 816 N N . ASP A 1 101 ? -11.646 -2.817 -15.505 1.00 92.88 101 ASP A N 1
ATOM 817 C CA . ASP A 1 101 ? -11.063 -3.996 -16.159 1.00 92.88 101 ASP A CA 1
ATOM 818 C C . ASP A 1 101 ? -9.664 -3.688 -16.713 1.00 92.88 101 ASP A C 1
ATOM 820 O O . ASP A 1 101 ? -8.733 -4.478 -16.563 1.00 92.88 101 ASP A O 1
ATOM 824 N N . GLU A 1 102 ? -9.486 -2.501 -17.301 1.00 95.19 102 GLU A N 1
ATOM 825 C CA . GLU A 1 102 ? -8.177 -2.032 -17.758 1.00 95.19 102 GLU A CA 1
ATOM 826 C C . GLU A 1 102 ? -7.223 -1.770 -16.588 1.00 95.19 102 GLU A C 1
ATOM 828 O O . GLU A 1 102 ? -6.039 -2.087 -16.685 1.00 95.19 102 GLU A O 1
ATOM 833 N N . ALA A 1 103 ? -7.721 -1.230 -15.472 1.00 94.12 103 ALA A N 1
ATOM 834 C CA . ALA A 1 103 ? -6.919 -1.048 -14.268 1.00 94.12 103 ALA A CA 1
ATOM 835 C C . ALA A 1 103 ? -6.431 -2.398 -13.720 1.00 94.12 103 ALA A C 1
ATOM 837 O O . ALA A 1 103 ? -5.241 -2.549 -13.446 1.00 94.12 103 ALA A O 1
ATOM 838 N N . ALA A 1 104 ? -7.317 -3.395 -13.626 1.00 92.62 104 ALA A N 1
ATOM 839 C CA . ALA A 1 104 ? -6.955 -4.741 -13.197 1.00 92.62 104 ALA A CA 1
ATOM 840 C C . ALA A 1 104 ? -5.910 -5.371 -14.132 1.00 92.62 104 ALA A C 1
ATOM 842 O O . ALA A 1 104 ? -4.855 -5.804 -13.669 1.00 92.62 104 ALA A O 1
ATOM 843 N N . ALA A 1 105 ? -6.150 -5.330 -15.446 1.00 94.44 105 ALA A N 1
ATOM 844 C CA . ALA A 1 105 ? -5.224 -5.863 -16.442 1.00 94.44 105 ALA A CA 1
ATOM 845 C C . ALA A 1 105 ? -3.849 -5.175 -16.400 1.00 94.44 105 ALA A C 1
ATOM 847 O O . ALA A 1 105 ? -2.825 -5.839 -16.545 1.00 94.44 105 ALA A O 1
ATOM 848 N N . ARG A 1 106 ? -3.798 -3.855 -16.164 1.00 95.75 106 ARG A N 1
ATOM 849 C CA . ARG A 1 106 ? -2.532 -3.124 -16.003 1.00 95.75 106 ARG A CA 1
ATOM 850 C C . ARG A 1 106 ? -1.780 -3.530 -14.748 1.00 95.75 106 ARG A C 1
ATOM 852 O O . ARG A 1 106 ? -0.569 -3.698 -14.820 1.00 95.75 106 ARG A O 1
ATOM 859 N N . VAL A 1 107 ? -2.470 -3.691 -13.619 1.00 93.19 107 VAL A N 1
ATOM 860 C CA . VAL A 1 107 ? -1.837 -4.174 -12.383 1.00 93.19 107 VAL A CA 1
ATOM 861 C C . VAL A 1 107 ? -1.251 -5.565 -12.589 1.00 93.19 107 VAL A C 1
ATOM 863 O O . VAL A 1 107 ? -0.094 -5.789 -12.243 1.00 93.19 107 VAL A O 1
ATOM 866 N N . ASP A 1 108 ? -2.017 -6.486 -13.168 1.00 92.56 108 ASP A N 1
ATOM 867 C CA . ASP A 1 108 ? -1.560 -7.861 -13.369 1.00 92.56 108 ASP A CA 1
ATOM 868 C C . ASP A 1 108 ? -0.430 -7.944 -14.400 1.00 92.56 108 ASP A C 1
ATOM 870 O O . ASP A 1 108 ? 0.586 -8.585 -14.140 1.00 92.56 108 ASP A O 1
ATOM 874 N N . GLY A 1 109 ? -0.541 -7.213 -15.512 1.00 94.38 109 GLY A N 1
ATOM 875 C CA . GLY A 1 109 ? 0.530 -7.118 -16.503 1.00 94.38 109 GLY A CA 1
ATOM 876 C C . GLY A 1 109 ? 1.802 -6.481 -15.941 1.00 94.38 109 GLY A C 1
ATOM 877 O O . GLY A 1 109 ? 2.902 -6.893 -16.294 1.00 94.38 109 GLY A O 1
ATOM 878 N N . PHE A 1 110 ? 1.677 -5.518 -15.024 1.00 92.94 110 PHE A N 1
ATOM 879 C CA . PHE A 1 110 ? 2.830 -4.932 -14.344 1.00 92.94 110 PHE A CA 1
ATOM 880 C C . PHE A 1 110 ? 3.494 -5.930 -13.388 1.00 92.94 110 PHE A C 1
ATOM 882 O O . PHE A 1 110 ? 4.718 -6.020 -13.362 1.00 92.94 110 PHE A O 1
ATOM 889 N N . VAL A 1 111 ? 2.709 -6.734 -12.663 1.00 89.38 111 VAL A N 1
ATOM 890 C CA . VAL A 1 111 ? 3.230 -7.835 -11.833 1.00 89.38 111 VAL A CA 1
ATOM 891 C C . VAL A 1 111 ? 4.003 -8.848 -12.678 1.00 89.38 111 VAL A C 1
ATOM 893 O O . VAL A 1 111 ? 5.109 -9.233 -12.308 1.00 89.38 111 VAL A O 1
ATOM 896 N N . GLU A 1 112 ? 3.449 -9.279 -13.811 1.00 90.50 112 GLU A N 1
ATOM 897 C CA . GLU A 1 112 ? 4.133 -10.199 -14.730 1.00 90.50 112 GLU A CA 1
ATOM 898 C C . GLU A 1 112 ? 5.422 -9.585 -15.283 1.00 90.50 112 GLU A C 1
ATOM 900 O O . GLU A 1 112 ? 6.481 -10.209 -15.233 1.00 90.50 112 GLU A O 1
ATOM 905 N N . TRP A 1 113 ? 5.362 -8.323 -15.709 1.00 89.31 113 TRP A N 1
ATOM 906 C CA . TRP A 1 113 ? 6.520 -7.603 -16.225 1.00 89.31 113 TRP A CA 1
ATOM 907 C C . TRP A 1 113 ? 7.657 -7.477 -15.204 1.00 89.31 113 TRP A C 1
ATOM 909 O O . TRP A 1 113 ? 8.823 -7.608 -15.571 1.00 89.31 113 TRP A O 1
ATOM 919 N N . ILE A 1 114 ? 7.340 -7.257 -13.925 1.00 84.56 114 ILE A N 1
ATOM 920 C CA . ILE A 1 114 ? 8.338 -7.222 -12.849 1.00 84.56 114 ILE A CA 1
ATOM 921 C C . ILE A 1 114 ? 8.937 -8.610 -12.587 1.00 84.56 114 ILE A C 1
ATOM 923 O O . ILE A 1 114 ? 10.143 -8.710 -12.363 1.00 84.56 114 ILE A O 1
ATOM 927 N N . ARG A 1 115 ? 8.135 -9.679 -12.645 1.00 83.38 115 ARG A N 1
ATOM 928 C CA . ARG A 1 115 ? 8.605 -11.061 -12.429 1.00 83.38 115 ARG A CA 1
ATOM 929 C C . ARG A 1 115 ? 9.582 -11.554 -13.486 1.00 83.38 115 ARG A C 1
ATOM 931 O O . ARG A 1 115 ? 10.459 -12.354 -13.165 1.00 83.38 115 ARG A O 1
ATOM 938 N N . ASP A 1 116 ? 9.414 -11.102 -14.723 1.00 82.62 116 ASP A N 1
ATOM 939 C CA . ASP A 1 116 ? 10.243 -11.523 -15.855 1.00 82.62 116 ASP A CA 1
ATOM 940 C C . ASP A 1 116 ? 11.616 -10.821 -15.889 1.00 82.62 116 ASP A C 1
ATOM 942 O O . ASP A 1 116 ? 12.455 -11.130 -16.742 1.00 82.62 116 ASP A O 1
ATOM 946 N N . ARG A 1 117 ? 11.884 -9.889 -14.963 1.00 76.06 117 ARG A N 1
ATOM 947 C CA . ARG A 1 117 ? 13.142 -9.131 -14.913 1.00 76.06 117 ARG A CA 1
ATOM 948 C C . ARG A 1 117 ? 14.279 -9.876 -14.198 1.00 76.06 117 ARG A C 1
ATOM 950 O O . ARG A 1 117 ? 14.036 -10.630 -13.253 1.00 76.06 117 ARG A O 1
ATOM 957 N N . PRO A 1 118 ? 15.545 -9.666 -14.618 1.00 64.38 118 PRO A N 1
ATOM 958 C CA . PRO A 1 118 ? 16.709 -10.272 -13.973 1.00 64.38 118 PRO A CA 1
ATOM 959 C C . PRO A 1 118 ? 16.855 -9.805 -12.520 1.00 64.38 118 PRO A C 1
ATOM 961 O O . PRO A 1 118 ? 16.651 -8.637 -12.219 1.00 64.38 118 PRO A O 1
ATOM 964 N N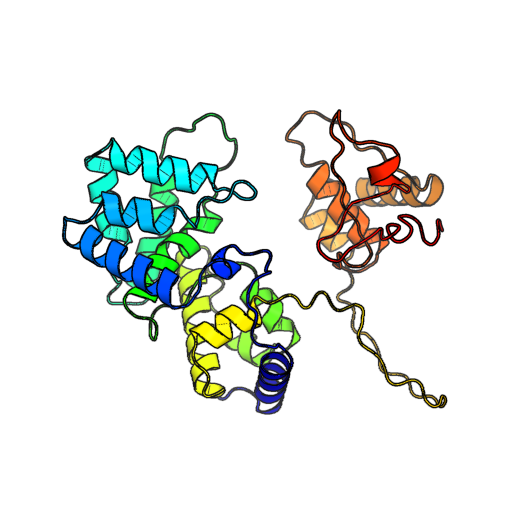 . ARG A 1 119 ? 17.251 -10.717 -11.627 1.00 64.31 119 ARG A N 1
ATOM 965 C CA . ARG A 1 119 ? 17.399 -10.456 -10.186 1.00 64.31 119 ARG A CA 1
ATOM 966 C C . ARG A 1 119 ? 18.795 -9.933 -9.858 1.00 64.31 119 ARG A C 1
ATOM 968 O O . ARG A 1 119 ? 19.776 -10.531 -10.299 1.00 64.31 119 ARG A O 1
ATOM 975 N N . ASP A 1 120 ? 18.898 -8.935 -8.983 1.00 53.34 120 ASP A N 1
ATOM 976 C CA . ASP A 1 120 ? 20.180 -8.468 -8.422 1.00 53.34 120 ASP A CA 1
ATOM 977 C C . ASP A 1 120 ? 20.708 -9.319 -7.242 1.00 53.34 120 ASP A C 1
ATOM 979 O O . ASP A 1 120 ? 21.690 -8.964 -6.591 1.00 53.34 120 ASP A O 1
ATOM 983 N N . GLY A 1 121 ? 20.087 -10.475 -6.978 1.00 53.66 121 GLY A N 1
ATOM 984 C CA . GLY A 1 121 ? 20.438 -11.365 -5.867 1.00 53.66 121 GLY A CA 1
ATOM 985 C C . GLY A 1 121 ? 19.413 -11.400 -4.730 1.00 53.66 121 GLY A C 1
ATOM 986 O O . GLY A 1 121 ? 19.605 -12.166 -3.784 1.00 53.66 121 GLY A O 1
ATOM 987 N N . SER A 1 122 ? 18.312 -10.644 -4.817 1.00 55.56 122 SER A N 1
ATOM 988 C CA . SER A 1 122 ? 17.153 -10.823 -3.930 1.00 55.56 122 SER A CA 1
ATOM 989 C C . SER A 1 122 ? 16.326 -12.076 -4.292 1.00 55.56 122 SER A C 1
ATOM 991 O O . SER A 1 122 ? 16.131 -12.412 -5.462 1.00 55.56 122 SER A O 1
ATOM 993 N N . GLU A 1 123 ? 15.861 -12.824 -3.279 1.00 50.69 123 GLU A N 1
ATOM 994 C CA . GLU A 1 123 ? 15.114 -14.084 -3.480 1.00 50.69 123 GLU A CA 1
ATOM 995 C C . GLU A 1 123 ? 13.620 -13.878 -3.813 1.00 50.69 123 GLU A C 1
ATOM 997 O O . GLU A 1 123 ? 13.004 -14.795 -4.353 1.00 50.69 123 GLU A O 1
ATOM 1002 N N . ASN A 1 124 ? 13.046 -12.690 -3.564 1.00 57.91 124 ASN A N 1
ATOM 1003 C CA . ASN A 1 124 ? 11.628 -12.383 -3.802 1.00 57.91 124 ASN A CA 1
ATOM 1004 C C . ASN A 1 124 ? 11.455 -11.047 -4.544 1.00 57.91 124 ASN A C 1
ATOM 1006 O O . ASN A 1 124 ? 11.919 -10.020 -4.053 1.00 57.91 124 ASN A O 1
ATOM 1010 N N . HIS A 1 125 ? 10.700 -11.042 -5.650 1.00 61.19 125 HIS A N 1
ATOM 1011 C CA . HIS A 1 125 ? 10.159 -9.798 -6.203 1.00 61.19 125 HIS A CA 1
ATOM 1012 C C . HIS A 1 125 ? 9.026 -9.303 -5.296 1.00 61.19 125 HIS A C 1
ATOM 1014 O O . HIS A 1 125 ? 8.153 -10.097 -4.920 1.00 61.19 125 HIS A O 1
ATOM 1020 N N . PRO A 1 126 ? 8.988 -8.013 -4.931 1.00 70.75 126 PRO A N 1
ATOM 1021 C CA . PRO A 1 126 ? 7.916 -7.472 -4.116 1.00 70.75 126 PRO A CA 1
ATOM 1022 C C . PRO A 1 126 ? 6.690 -7.156 -4.984 1.00 70.75 126 PRO A C 1
ATOM 1024 O O . PRO A 1 126 ? 6.171 -6.044 -4.989 1.00 70.75 126 PRO A O 1
ATOM 1027 N N . ASP A 1 127 ? 6.193 -8.160 -5.711 1.00 72.12 127 ASP A N 1
ATOM 1028 C CA . ASP A 1 127 ? 5.043 -8.058 -6.622 1.00 72.12 127 ASP A CA 1
ATOM 1029 C C . ASP A 1 127 ? 3.806 -7.474 -5.932 1.00 72.12 127 ASP A C 1
ATOM 1031 O O . ASP A 1 127 ? 2.992 -6.780 -6.534 1.00 72.12 127 ASP A O 1
ATOM 1035 N N . TYR A 1 128 ? 3.682 -7.722 -4.629 1.00 73.12 128 TYR A N 1
ATOM 1036 C CA . TYR A 1 128 ? 2.608 -7.207 -3.791 1.00 73.12 128 TYR A CA 1
ATOM 1037 C C . TYR A 1 128 ? 2.593 -5.668 -3.689 1.00 73.12 128 TYR A C 1
ATOM 1039 O O . TYR A 1 128 ? 1.567 -5.100 -3.308 1.00 73.12 128 TYR A O 1
ATOM 1047 N N . LEU A 1 129 ? 3.695 -4.995 -4.042 1.00 75.12 129 LEU A N 1
ATOM 1048 C CA . LEU A 1 129 ? 3.800 -3.537 -4.147 1.00 75.12 129 LEU A CA 1
ATOM 1049 C C . LEU A 1 129 ? 3.345 -3.004 -5.506 1.00 75.12 129 LEU A C 1
ATOM 1051 O O . LEU A 1 129 ? 3.047 -1.818 -5.614 1.00 75.12 129 LEU A O 1
ATOM 1055 N N . CYS A 1 130 ? 3.241 -3.842 -6.538 1.00 83.69 130 CYS A N 1
ATOM 1056 C CA . CYS A 1 130 ? 2.858 -3.408 -7.884 1.00 83.69 130 CYS A CA 1
ATOM 1057 C C . CYS A 1 130 ? 1.517 -2.645 -7.925 1.00 83.69 130 CYS A C 1
ATOM 1059 O O . CYS A 1 130 ? 1.478 -1.560 -8.513 1.00 83.69 130 CYS A O 1
ATOM 1061 N N . PRO A 1 131 ? 0.439 -3.108 -7.254 1.00 85.50 131 PRO A N 1
ATOM 1062 C CA . PRO A 1 131 ? -0.806 -2.342 -7.187 1.00 85.50 131 PRO A CA 1
ATOM 1063 C C . PRO A 1 131 ? -0.632 -0.995 -6.486 1.00 85.50 131 PRO A C 1
ATOM 1065 O O . PRO A 1 131 ? -1.248 -0.010 -6.878 1.00 85.50 131 PRO A O 1
ATOM 1068 N N . MET A 1 132 ? 0.226 -0.937 -5.464 1.00 80.38 132 MET A N 1
ATOM 1069 C CA . MET A 1 132 ? 0.522 0.296 -4.738 1.00 80.38 132 MET A CA 1
ATOM 1070 C C . MET A 1 132 ? 1.201 1.310 -5.662 1.00 80.38 132 MET A C 1
ATOM 1072 O O . MET A 1 132 ? 0.694 2.421 -5.796 1.00 80.38 132 MET A O 1
ATOM 1076 N N . VAL A 1 133 ? 2.271 0.911 -6.358 1.00 82.81 133 VAL A N 1
ATOM 1077 C CA . VAL A 1 133 ? 3.012 1.765 -7.306 1.00 82.81 133 VAL A CA 1
ATOM 1078 C C . VAL A 1 133 ? 2.078 2.372 -8.348 1.00 82.81 133 VAL A C 1
ATOM 1080 O O . VAL A 1 133 ? 2.037 3.588 -8.520 1.00 82.81 133 VAL A O 1
ATOM 1083 N N . LEU A 1 134 ? 1.271 1.544 -9.012 1.00 89.88 134 LEU A N 1
ATOM 1084 C CA . LEU A 1 134 ? 0.358 2.051 -10.034 1.00 89.88 134 LEU A CA 1
ATOM 1085 C C . LEU A 1 134 ? -0.763 2.907 -9.442 1.00 89.88 134 LEU A C 1
ATOM 1087 O O . LEU A 1 134 ? -1.105 3.941 -10.013 1.00 89.88 134 LEU A O 1
ATOM 1091 N N . SER A 1 135 ? -1.293 2.538 -8.273 1.00 88.19 135 SER A N 1
ATOM 1092 C CA . SER A 1 135 ? -2.349 3.319 -7.630 1.00 88.19 135 SER A CA 1
ATOM 1093 C C . SER A 1 135 ? -1.899 4.729 -7.254 1.00 88.19 135 SER A C 1
ATOM 1095 O O . SER A 1 135 ? -2.691 5.650 -7.397 1.00 88.19 135 SER A O 1
ATOM 1097 N N . VAL A 1 136 ? -0.639 4.938 -6.852 1.00 83.31 136 VAL A N 1
ATOM 1098 C CA . VAL A 1 136 ? -0.103 6.281 -6.569 1.00 83.31 136 VAL A CA 1
ATOM 1099 C C . VAL A 1 136 ? -0.058 7.123 -7.848 1.00 83.31 136 VAL A C 1
ATOM 1101 O O . VAL A 1 136 ? -0.479 8.283 -7.837 1.00 83.31 136 VAL A O 1
ATOM 1104 N N . CYS A 1 137 ? 0.378 6.533 -8.969 1.00 89.00 137 CYS A N 1
ATOM 1105 C CA . CYS A 1 137 ? 0.359 7.190 -10.279 1.00 89.00 137 CYS A CA 1
ATOM 1106 C C . CYS A 1 137 ? -1.055 7.594 -10.701 1.00 89.00 137 CYS A C 1
ATOM 1108 O O . CYS A 1 137 ? -1.255 8.706 -11.185 1.00 89.00 137 CYS A O 1
ATOM 1110 N N . TRP A 1 138 ? -2.025 6.689 -10.569 1.00 91.94 138 TRP A N 1
ATOM 1111 C CA . TRP A 1 138 ? -3.394 6.921 -11.032 1.00 91.94 138 TRP A CA 1
ATOM 1112 C C . TRP A 1 138 ? -4.164 7.854 -10.103 1.00 91.94 138 TRP A C 1
ATOM 1114 O O . TRP A 1 138 ? -4.845 8.757 -10.583 1.00 91.94 138 TRP A O 1
ATOM 1124 N N . HIS A 1 139 ? -4.002 7.692 -8.790 1.00 85.56 139 HIS A N 1
ATOM 1125 C CA . HIS A 1 139 ? -4.661 8.520 -7.787 1.00 85.56 139 HIS A CA 1
ATOM 1126 C C . HIS A 1 139 ? -4.268 9.989 -7.925 1.00 85.56 139 HIS A C 1
ATOM 1128 O O . HIS A 1 139 ? -5.133 10.856 -7.946 1.00 85.56 139 HIS A O 1
ATOM 1134 N N . GLY A 1 140 ? -2.976 10.292 -8.090 1.00 78.88 140 GLY A N 1
ATOM 1135 C CA . GLY A 1 140 ? -2.541 11.677 -8.276 1.00 78.88 140 GLY A CA 1
ATOM 1136 C C . GLY A 1 140 ? -3.057 12.324 -9.573 1.00 78.88 140 GLY A C 1
ATOM 1137 O O . GLY A 1 140 ? -3.070 13.548 -9.667 1.00 78.88 140 GLY A O 1
ATOM 1138 N N . GLN A 1 141 ? -3.483 11.526 -10.562 1.00 83.12 141 GLN A N 1
ATOM 1139 C CA . GLN A 1 141 ? -4.073 12.013 -11.815 1.00 83.12 141 GLN A CA 1
ATOM 1140 C C . GLN A 1 141 ? -5.606 12.153 -11.741 1.00 83.12 141 GLN A C 1
ATOM 1142 O O . GLN A 1 141 ? -6.159 13.047 -12.379 1.00 83.12 141 GLN A O 1
ATOM 1147 N N . ASP A 1 142 ? -6.287 11.291 -10.980 1.00 84.56 142 ASP A N 1
ATOM 1148 C CA . ASP A 1 142 ? -7.735 11.330 -10.730 1.00 84.56 142 ASP A CA 1
ATOM 1149 C C . ASP A 1 142 ? -8.040 10.768 -9.329 1.00 84.56 142 ASP A C 1
ATOM 1151 O O . ASP A 1 142 ? -8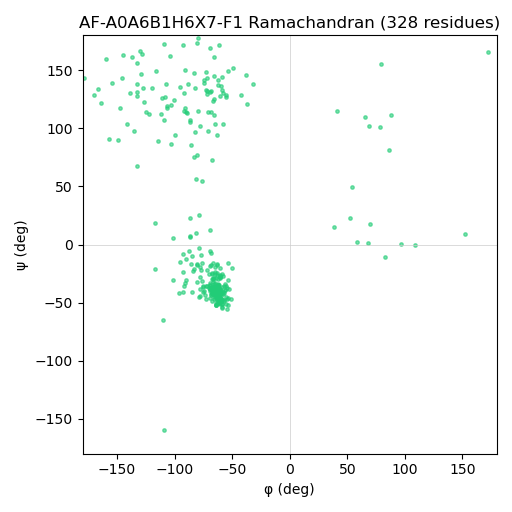.262 9.567 -9.134 1.00 84.56 142 ASP A O 1
ATOM 1155 N N . THR A 1 143 ? -8.037 11.669 -8.341 1.00 72.94 143 THR A N 1
ATOM 1156 C CA . THR A 1 143 ? -8.160 11.335 -6.913 1.00 72.94 143 THR A CA 1
ATOM 1157 C C . THR A 1 143 ? -9.535 10.778 -6.548 1.00 72.94 143 THR A C 1
ATOM 1159 O O . THR A 1 143 ? -9.668 10.067 -5.554 1.00 72.94 143 THR A O 1
ATOM 1162 N N . GLY A 1 144 ? -10.566 11.098 -7.336 1.00 73.94 144 GLY A N 1
ATOM 1163 C CA . GLY A 1 144 ? -11.937 10.649 -7.090 1.00 73.94 144 GLY A CA 1
ATOM 1164 C C . GLY A 1 144 ? -12.186 9.224 -7.575 1.00 73.94 144 GLY A C 1
ATOM 1165 O O . GLY A 1 144 ? -12.962 8.490 -6.964 1.00 73.94 144 GLY A O 1
ATOM 1166 N N . ARG A 1 145 ? -11.512 8.810 -8.653 1.00 83.44 145 ARG A N 1
ATOM 1167 C CA . ARG A 1 145 ? -11.775 7.522 -9.305 1.00 83.44 145 ARG A CA 1
ATOM 1168 C C . ARG A 1 145 ? -10.843 6.399 -8.867 1.00 83.44 145 ARG A C 1
ATOM 1170 O O . ARG A 1 145 ? -11.302 5.274 -8.671 1.00 83.44 145 ARG A O 1
ATOM 1177 N N . TRP A 1 146 ? -9.552 6.680 -8.723 1.00 89.00 146 TRP A N 1
ATOM 1178 C CA . TRP A 1 146 ? -8.537 5.655 -8.478 1.00 89.00 146 TRP A CA 1
ATOM 1179 C C . TRP A 1 146 ? -7.982 5.807 -7.079 1.00 89.00 146 TRP A C 1
ATOM 1181 O O . TRP A 1 146 ? -7.321 6.792 -6.783 1.00 89.00 146 TRP A O 1
ATOM 1191 N N . GLN A 1 147 ? -8.259 4.850 -6.200 1.00 86.38 147 GLN A N 1
ATOM 1192 C CA . GLN A 1 147 ? -7.906 4.970 -4.786 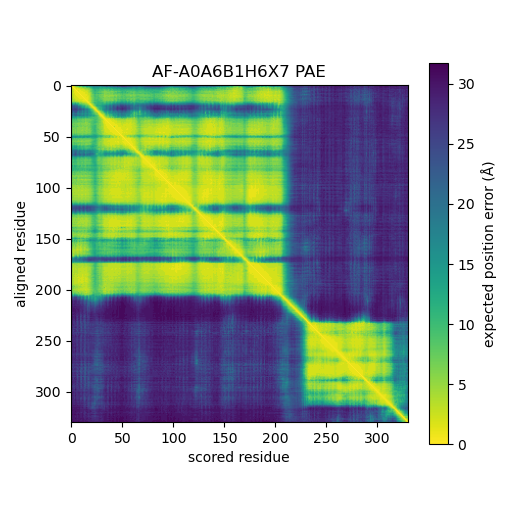1.00 86.38 147 GLN A CA 1
ATOM 1193 C C . GLN A 1 147 ? -6.517 4.392 -4.512 1.00 86.38 147 GLN A C 1
ATOM 1195 O O . GLN A 1 147 ? -6.079 3.459 -5.189 1.00 86.38 147 GLN A O 1
ATOM 1200 N N . LEU A 1 148 ? -5.824 4.943 -3.514 1.00 80.75 148 LEU A N 1
ATOM 1201 C CA . LEU A 1 148 ? -4.489 4.496 -3.115 1.00 80.75 148 LEU A CA 1
ATOM 1202 C C . LEU A 1 148 ? -4.533 3.107 -2.489 1.00 80.75 148 LEU A C 1
ATOM 1204 O O . LEU A 1 148 ? -5.066 2.926 -1.395 1.00 80.75 148 LEU A O 1
ATOM 1208 N N . TYR A 1 149 ? -3.935 2.131 -3.161 1.00 78.88 149 TYR A N 1
ATOM 1209 C CA . TYR A 1 149 ? -3.973 0.751 -2.716 1.00 78.88 149 TYR A CA 1
ATOM 1210 C C . TYR A 1 149 ? -3.102 0.516 -1.490 1.00 78.88 149 TYR A C 1
ATOM 1212 O O . TYR A 1 149 ? -1.901 0.790 -1.494 1.00 78.88 149 TYR A O 1
ATOM 1220 N N . THR A 1 150 ? -3.698 -0.116 -0.482 1.00 70.25 150 THR A N 1
ATOM 1221 C CA . THR A 1 150 ? -2.975 -0.646 0.671 1.00 70.25 150 THR A CA 1
ATOM 1222 C C . THR A 1 150 ? -3.411 -2.069 0.976 1.00 70.25 150 THR A C 1
ATOM 1224 O O . THR A 1 150 ? -4.598 -2.387 1.067 1.00 70.25 150 THR A O 1
ATOM 1227 N N . SER A 1 151 ? -2.431 -2.954 1.151 1.00 57.53 151 SER A N 1
ATOM 1228 C CA . SER A 1 151 ? -2.664 -4.386 1.367 1.00 57.53 151 SER A CA 1
ATOM 1229 C C . SER A 1 151 ? -3.308 -4.698 2.726 1.00 57.53 151 SER A C 1
ATOM 1231 O O . SER A 1 151 ? -3.887 -5.769 2.909 1.00 57.53 151 SER A O 1
ATOM 1233 N N . SER A 1 152 ? -3.234 -3.765 3.678 1.00 56.25 152 SER A N 1
ATOM 1234 C CA . SER A 1 152 ? -3.676 -3.922 5.066 1.00 56.25 152 SER A CA 1
ATOM 1235 C C . SER A 1 152 ? -5.125 -3.460 5.308 1.00 56.25 152 SER A C 1
ATOM 1237 O O . SER A 1 152 ? -5.795 -3.945 6.223 1.00 56.25 152 SER A O 1
ATOM 1239 N N . TRP A 1 153 ? -5.672 -2.574 4.477 1.00 59.69 153 TRP A N 1
ATOM 1240 C CA . TRP A 1 153 ? -6.863 -1.790 4.826 1.00 59.69 153 TRP A CA 1
ATOM 1241 C C . TRP A 1 153 ? -8.189 -2.561 4.842 1.00 59.69 153 TRP A C 1
ATOM 1243 O O . TRP A 1 153 ? -8.921 -2.493 5.832 1.00 59.69 153 TRP A O 1
ATOM 1253 N N . LEU A 1 154 ? -8.486 -3.366 3.811 1.00 60.31 154 LEU A N 1
ATOM 1254 C CA . LEU A 1 154 ? -9.707 -4.192 3.799 1.00 60.31 154 LEU A CA 1
ATOM 1255 C C . LEU A 1 154 ? -9.726 -5.187 4.967 1.00 60.31 154 LEU A C 1
ATOM 1257 O O . LEU A 1 154 ? -10.795 -5.551 5.453 1.00 60.31 154 LEU A O 1
ATOM 1261 N N . SER A 1 155 ? -8.557 -5.625 5.443 1.00 58.19 155 SER A N 1
ATOM 1262 C CA . SER A 1 155 ? -8.473 -6.506 6.610 1.00 58.19 155 SER A CA 1
ATOM 1263 C C . SER A 1 155 ? -8.900 -5.795 7.901 1.00 58.19 155 SER A C 1
ATOM 1265 O O . SER A 1 155 ? -9.590 -6.393 8.725 1.00 58.19 155 SER A O 1
ATOM 1267 N N . HIS A 1 156 ? -8.577 -4.505 8.041 1.00 57.97 156 HIS A N 1
ATOM 1268 C CA . HIS A 1 156 ? -8.935 -3.683 9.198 1.00 57.97 156 HIS A CA 1
ATOM 1269 C C . HIS A 1 156 ? -10.407 -3.269 9.203 1.00 57.97 156 HIS A C 1
ATOM 1271 O O . HIS A 1 156 ? -11.036 -3.239 10.258 1.00 57.97 156 HIS A O 1
ATOM 1277 N N . LEU A 1 157 ? -10.981 -2.982 8.034 1.00 62.69 157 LEU A N 1
ATOM 1278 C CA . LEU A 1 157 ? -12.383 -2.580 7.931 1.00 62.69 157 LEU A CA 1
ATOM 1279 C C . LEU A 1 157 ? -13.353 -3.740 8.230 1.00 62.69 157 LEU A C 1
ATOM 1281 O O . LEU A 1 157 ? -14.468 -3.513 8.698 1.00 62.69 157 LEU A O 1
ATOM 1285 N N . ARG A 1 158 ? -12.918 -4.994 8.030 1.00 64.25 158 ARG A N 1
ATOM 1286 C CA . ARG A 1 158 ? -13.729 -6.200 8.281 1.00 64.25 158 ARG A CA 1
ATOM 1287 C C . ARG A 1 158 ? -14.186 -6.355 9.730 1.00 64.25 158 ARG A C 1
ATOM 1289 O O . ARG A 1 158 ? -15.216 -6.990 9.942 1.00 64.25 158 ARG A O 1
ATOM 1296 N N . SER A 1 159 ? -13.464 -5.802 10.708 1.00 63.41 159 SER A N 1
ATOM 1297 C CA . SER A 1 159 ? -13.904 -5.831 12.112 1.00 63.41 159 SER A CA 1
ATOM 1298 C C . SER A 1 159 ? -15.013 -4.818 12.402 1.00 63.41 159 SER A C 1
ATOM 1300 O O . SER A 1 159 ? -15.870 -5.071 13.243 1.00 63.41 159 SER A O 1
ATOM 1302 N N . GLU A 1 160 ? -15.012 -3.681 11.704 1.00 65.94 160 GLU A N 1
ATOM 1303 C CA . GLU A 1 160 ? -15.910 -2.551 11.982 1.00 65.94 160 GLU A CA 1
ATOM 1304 C C . GLU A 1 160 ? -17.192 -2.603 11.154 1.00 65.94 160 GLU A C 1
ATOM 1306 O O . GLU A 1 160 ? -18.282 -2.340 11.664 1.00 65.94 160 GLU A O 1
ATOM 1311 N N . ALA A 1 161 ? -17.058 -2.975 9.881 1.00 70.38 161 ALA A N 1
ATOM 1312 C CA . ALA A 1 161 ? -18.138 -3.004 8.907 1.00 70.38 161 ALA A CA 1
ATOM 1313 C C . ALA A 1 161 ? -18.122 -4.334 8.127 1.00 70.38 161 ALA A C 1
ATOM 1315 O O . ALA A 1 161 ? -17.783 -4.376 6.938 1.00 70.38 161 ALA A O 1
ATOM 1316 N N . PRO A 1 162 ? -18.424 -5.465 8.794 1.00 71.50 162 PRO A N 1
ATOM 1317 C CA . PRO A 1 162 ? -18.399 -6.778 8.164 1.00 71.50 162 PRO A CA 1
ATOM 1318 C C . PRO A 1 162 ? -19.451 -6.913 7.056 1.00 71.50 162 PRO A C 1
ATOM 1320 O O . PRO A 1 162 ? -19.153 -7.533 6.036 1.00 71.50 162 PRO A O 1
ATOM 1323 N N . GLY A 1 163 ? -20.645 -6.328 7.209 1.00 72.25 163 GLY A N 1
ATOM 1324 C CA . GLY A 1 163 ? -21.687 -6.316 6.181 1.00 72.25 163 GLY A CA 1
ATOM 1325 C C . GLY A 1 163 ? -21.277 -5.507 4.952 1.00 72.25 163 GLY A C 1
ATOM 1326 O O . GLY A 1 163 ? -21.412 -5.988 3.826 1.00 72.25 163 GLY A O 1
ATOM 1327 N N . PHE A 1 164 ? -20.681 -4.332 5.165 1.00 73.94 164 PHE A N 1
ATOM 1328 C CA . PHE A 1 164 ? -20.043 -3.541 4.114 1.00 73.94 164 PHE A CA 1
ATOM 1329 C C . PHE A 1 164 ? -18.988 -4.355 3.355 1.00 73.94 164 PHE A C 1
ATOM 1331 O O . PHE A 1 164 ? -19.101 -4.522 2.141 1.00 73.94 164 PHE A O 1
ATOM 1338 N N . CYS A 1 165 ? -18.012 -4.927 4.072 1.00 68.75 165 CYS A N 1
ATOM 1339 C CA . CYS A 1 165 ? -16.934 -5.733 3.492 1.00 68.75 165 CYS A CA 1
ATOM 1340 C C . CYS A 1 165 ? -17.457 -6.998 2.795 1.00 68.75 165 CYS A C 1
ATOM 1342 O O . CYS A 1 165 ? -16.861 -7.469 1.828 1.00 68.75 165 CYS A O 1
ATOM 1344 N N . HIS A 1 166 ? -18.582 -7.558 3.250 1.00 69.38 166 HIS A N 1
ATOM 1345 C CA . HIS A 1 166 ? -19.199 -8.723 2.621 1.00 69.38 166 HIS A CA 1
ATOM 1346 C C . HIS A 1 166 ? -19.674 -8.432 1.188 1.00 69.38 166 HIS A C 1
ATOM 1348 O O . HIS A 1 166 ? -19.694 -9.342 0.358 1.00 69.38 166 HIS A O 1
ATOM 1354 N N . ARG A 1 167 ? -20.038 -7.182 0.868 1.00 68.44 167 ARG A N 1
ATOM 1355 C CA . ARG A 1 167 ? -20.412 -6.786 -0.504 1.00 68.44 167 ARG A CA 1
ATOM 1356 C C . ARG A 1 167 ? -19.219 -6.862 -1.460 1.00 68.44 167 ARG A C 1
ATOM 1358 O O . ARG A 1 167 ? -19.395 -7.235 -2.614 1.00 68.44 167 ARG A O 1
ATOM 1365 N N . TYR A 1 168 ? -18.024 -6.601 -0.941 1.00 64.25 168 TYR A N 1
ATOM 1366 C CA . TYR A 1 168 ? -16.761 -6.663 -1.676 1.00 64.25 168 TYR A CA 1
ATOM 1367 C C . TYR A 1 168 ? -16.187 -8.085 -1.743 1.00 64.25 168 TYR A C 1
ATOM 1369 O O . TYR A 1 168 ? -15.579 -8.460 -2.735 1.00 64.25 168 TYR A O 1
ATOM 1377 N N . ARG A 1 169 ? -16.571 -8.959 -0.796 1.00 54.31 169 ARG A N 1
ATOM 1378 C CA . ARG A 1 169 ? -16.216 -10.396 -0.723 1.00 54.31 169 ARG A CA 1
ATOM 1379 C C . ARG A 1 169 ? -16.441 -11.194 -2.019 1.00 54.31 169 ARG A C 1
ATOM 1381 O O . ARG A 1 169 ? -15.835 -12.253 -2.176 1.00 54.31 169 ARG A O 1
ATOM 1388 N N . ARG A 1 170 ? -17.282 -10.715 -2.945 1.00 43.94 170 ARG A N 1
ATOM 1389 C CA . ARG A 1 170 ? -17.283 -11.161 -4.349 1.00 43.94 170 ARG A CA 1
ATOM 1390 C C . ARG A 1 170 ? -16.205 -10.398 -5.125 1.00 43.94 170 ARG A C 1
ATOM 1392 O O . ARG A 1 170 ? -16.534 -9.495 -5.886 1.00 43.94 170 ARG A O 1
ATOM 1399 N N . GLY A 1 171 ? -14.939 -10.749 -4.934 1.00 43.44 171 GLY A N 1
ATOM 1400 C CA . GLY A 1 171 ? -13.884 -10.042 -5.661 1.00 43.44 171 GLY A CA 1
ATOM 1401 C C . GLY A 1 171 ? -12.515 -9.979 -5.017 1.00 43.44 171 GLY A C 1
ATOM 1402 O O . GLY A 1 171 ? -11.679 -9.290 -5.589 1.00 43.44 171 GLY A O 1
ATOM 1403 N N . ALA A 1 172 ? -12.256 -10.712 -3.920 1.00 51.12 172 ALA A N 1
ATOM 1404 C CA . ALA A 1 172 ? -10.888 -10.957 -3.455 1.00 51.12 172 ALA A CA 1
ATOM 1405 C C . ALA A 1 172 ? -10.213 -11.851 -4.493 1.00 51.12 172 ALA A C 1
ATOM 1407 O O . ALA A 1 172 ? -10.116 -13.067 -4.331 1.00 51.12 172 ALA A O 1
ATOM 1408 N N . GLY A 1 173 ? -9.913 -11.243 -5.629 1.00 54.84 173 GLY A N 1
ATOM 1409 C CA . GLY A 1 173 ? -9.682 -11.935 -6.863 1.00 54.84 173 GLY A CA 1
ATOM 1410 C C . GLY A 1 173 ? -8.445 -12.799 -6.788 1.00 54.84 173 GLY A C 1
ATOM 1411 O O . GLY A 1 173 ? -7.581 -12.646 -5.906 1.00 54.84 173 GLY A O 1
ATOM 1412 N N . ALA A 1 174 ? -8.383 -13.742 -7.717 1.00 67.44 174 ALA A N 1
ATOM 1413 C CA . ALA A 1 174 ? -7.225 -14.600 -7.870 1.00 67.44 174 ALA A CA 1
ATOM 1414 C C . ALA A 1 174 ? -5.962 -13.761 -8.131 1.00 67.44 174 ALA A C 1
ATOM 1416 O O . ALA A 1 174 ? -4.868 -14.178 -7.744 1.00 67.44 174 ALA A O 1
ATOM 1417 N N . THR A 1 175 ? -6.123 -12.572 -8.722 1.00 84.31 175 THR A N 1
ATOM 1418 C CA . THR A 1 175 ? -5.027 -11.715 -9.177 1.00 84.31 175 THR A CA 1
ATOM 1419 C C . THR A 1 175 ? -4.838 -10.448 -8.331 1.00 84.31 175 THR A C 1
ATOM 1421 O O . THR A 1 175 ? -5.610 -10.149 -7.414 1.00 84.31 175 THR A O 1
ATOM 1424 N N . HIS A 1 176 ? -3.761 -9.705 -8.596 1.00 84.50 176 HIS A N 1
ATOM 1425 C CA . HIS A 1 176 ? -3.461 -8.456 -7.894 1.00 84.50 176 HIS A CA 1
ATOM 1426 C C . HIS A 1 176 ? -4.373 -7.318 -8.373 1.00 84.50 176 HIS A C 1
ATOM 1428 O O . HIS A 1 176 ? -4.801 -6.490 -7.566 1.00 84.50 176 HIS A O 1
ATOM 1434 N N . GLY A 1 177 ? -4.708 -7.301 -9.663 1.00 87.81 177 GLY A N 1
ATOM 1435 C CA . GLY A 1 177 ? -5.576 -6.310 -10.284 1.00 87.81 177 GLY A CA 1
ATOM 1436 C C . GLY A 1 177 ? -7.021 -6.381 -9.814 1.00 87.81 177 GLY A C 1
ATOM 1437 O O . GLY A 1 177 ? -7.616 -5.354 -9.493 1.00 87.81 177 GLY A O 1
ATOM 1438 N N . GLU A 1 178 ? -7.575 -7.583 -9.676 1.00 84.81 178 GLU A N 1
ATOM 1439 C CA . GLU A 1 178 ? -8.929 -7.758 -9.141 1.00 84.81 178 GLU A CA 1
ATOM 1440 C C . GLU A 1 178 ? -9.038 -7.233 -7.699 1.00 84.81 178 GLU A C 1
ATOM 1442 O O . GLU A 1 178 ? -9.980 -6.512 -7.362 1.00 84.81 178 GLU A O 1
ATOM 1447 N N . ARG A 1 179 ? -8.027 -7.515 -6.862 1.00 81.62 179 ARG A N 1
ATOM 1448 C CA . ARG A 1 179 ? -7.953 -7.000 -5.483 1.00 81.62 179 ARG A CA 1
ATOM 1449 C C . ARG A 1 179 ? -7.834 -5.481 -5.441 1.00 81.62 179 ARG A C 1
ATOM 1451 O O . ARG A 1 179 ? -8.411 -4.854 -4.555 1.00 81.62 179 ARG A O 1
ATOM 1458 N N . TYR A 1 180 ? -7.097 -4.892 -6.383 1.00 86.25 180 TYR A N 1
ATOM 1459 C CA . TYR A 1 180 ? -7.003 -3.443 -6.520 1.00 86.25 180 TYR A CA 1
ATOM 1460 C C . TYR A 1 180 ? -8.366 -2.811 -6.822 1.00 86.25 180 TYR A C 1
ATOM 1462 O O . TYR A 1 180 ? -8.777 -1.878 -6.135 1.00 86.25 180 TYR A O 1
ATOM 1470 N N . VAL A 1 181 ? -9.087 -3.338 -7.814 1.00 87.75 181 VAL A N 1
ATOM 1471 C CA . VAL A 1 181 ? -10.406 -2.822 -8.206 1.00 87.75 181 VAL A CA 1
ATOM 1472 C C . VAL A 1 181 ? -11.418 -2.968 -7.071 1.00 87.75 181 VAL A C 1
ATOM 1474 O O . VAL A 1 181 ? -12.139 -2.017 -6.772 1.00 87.75 181 VAL A O 1
ATOM 1477 N N . GLU A 1 182 ? -11.456 -4.126 -6.405 1.00 82.62 182 GLU A N 1
ATOM 1478 C CA . GLU A 1 182 ? -12.322 -4.348 -5.240 1.00 82.62 182 GLU A CA 1
ATOM 1479 C C . GLU A 1 182 ? -12.037 -3.316 -4.140 1.00 82.62 182 GLU A C 1
ATOM 1481 O O . GLU A 1 182 ? -12.960 -2.680 -3.626 1.00 82.62 182 GLU A O 1
ATOM 1486 N N . PHE A 1 183 ? -10.757 -3.117 -3.817 1.00 83.12 183 PHE A N 1
ATOM 1487 C CA . PHE A 1 183 ? -10.319 -2.113 -2.856 1.00 83.12 183 PHE A CA 1
ATOM 1488 C C . PHE A 1 183 ? -10.751 -0.698 -3.273 1.00 83.12 183 PHE A C 1
ATOM 1490 O O . PHE A 1 183 ? -11.314 0.033 -2.457 1.00 83.12 183 PHE A O 1
ATOM 1497 N N . SER A 1 184 ? -10.532 -0.320 -4.537 1.00 86.44 184 SER A N 1
ATOM 1498 C CA . SER A 1 184 ? -10.826 1.029 -5.033 1.00 86.44 184 SER A CA 1
ATOM 1499 C C . SER A 1 184 ? -12.319 1.345 -4.965 1.00 86.44 184 SER A C 1
ATOM 1501 O O . SER A 1 184 ? -12.699 2.414 -4.486 1.00 86.44 184 SER A O 1
ATOM 1503 N N . ARG A 1 185 ? -13.173 0.385 -5.344 1.00 86.00 185 ARG A N 1
ATOM 1504 C CA . ARG A 1 185 ? -14.632 0.501 -5.192 1.00 86.00 185 ARG A CA 1
ATOM 1505 C C . ARG A 1 185 ? -15.037 0.646 -3.728 1.00 86.00 185 ARG A C 1
ATOM 1507 O O . ARG A 1 185 ? -15.843 1.509 -3.400 1.00 86.00 185 ARG A O 1
ATOM 1514 N N . ALA A 1 186 ? -14.455 -0.164 -2.843 1.00 82.81 186 ALA A N 1
ATOM 1515 C CA . ALA A 1 186 ? -14.760 -0.110 -1.418 1.00 82.81 186 ALA A CA 1
ATOM 1516 C C . ALA A 1 186 ? -14.429 1.253 -0.803 1.00 82.81 186 ALA A C 1
ATOM 1518 O O . ALA A 1 186 ? -15.247 1.820 -0.084 1.00 82.81 186 ALA A O 1
ATOM 1519 N N . ILE A 1 187 ? -13.260 1.812 -1.096 1.00 84.31 187 ILE A N 1
ATOM 1520 C CA . ILE A 1 187 ? -12.904 3.147 -0.608 1.00 84.31 187 ILE A CA 1
ATOM 1521 C C . ILE A 1 187 ? -13.851 4.211 -1.174 1.00 84.31 187 ILE A C 1
ATOM 1523 O O . ILE A 1 187 ? -14.312 5.055 -0.409 1.00 84.31 187 ILE A O 1
ATOM 1527 N N . GLY A 1 188 ? -14.160 4.155 -2.475 1.00 86.88 188 GLY A N 1
ATOM 1528 C CA . GLY A 1 188 ? -15.048 5.115 -3.138 1.00 86.88 188 GLY A CA 1
ATOM 1529 C C . GLY A 1 188 ? -16.447 5.150 -2.520 1.00 86.88 188 GLY A C 1
ATOM 1530 O O . GLY A 1 188 ? -16.875 6.192 -2.030 1.00 86.88 188 GLY A O 1
ATOM 1531 N N . ASP A 1 189 ? -17.111 3.995 -2.435 1.00 86.88 189 ASP A N 1
ATOM 1532 C CA . ASP A 1 189 ? -18.433 3.855 -1.805 1.00 86.88 189 ASP A CA 1
ATOM 1533 C C . ASP A 1 189 ? -18.444 4.352 -0.353 1.00 86.88 189 ASP A C 1
ATOM 1535 O O . ASP A 1 189 ? -19.430 4.915 0.123 1.00 86.88 189 ASP A O 1
ATOM 1539 N N . LEU A 1 190 ? -17.373 4.074 0.396 1.00 85.25 190 LEU A N 1
ATOM 1540 C CA . LEU A 1 190 ? -17.290 4.449 1.803 1.00 85.25 190 LEU A CA 1
ATOM 1541 C C . LEU A 1 190 ? -17.050 5.950 1.976 1.00 85.25 190 LEU A C 1
ATOM 1543 O O . LEU A 1 190 ? -17.641 6.555 2.865 1.00 85.25 190 LEU A O 1
ATOM 1547 N N . SER A 1 191 ? -16.203 6.535 1.130 1.00 86.94 191 SER A N 1
ATOM 1548 C CA . SER A 1 191 ? -15.952 7.976 1.054 1.00 86.94 191 SER A CA 1
ATOM 1549 C C . SER A 1 191 ? -17.242 8.733 0.747 1.00 86.94 191 SER A C 1
ATOM 1551 O O . SER A 1 191 ? -17.587 9.657 1.483 1.00 86.94 191 SER A O 1
ATOM 1553 N N . GLU A 1 192 ? -18.009 8.270 -0.243 1.00 89.38 192 GLU A N 1
ATOM 1554 C CA . GLU A 1 192 ? -19.314 8.837 -0.594 1.00 89.38 192 GLU A CA 1
ATOM 1555 C C . GLU A 1 192 ? -20.321 8.699 0.558 1.00 89.38 192 GLU A C 1
ATOM 1557 O O . GLU A 1 192 ? -20.954 9.673 0.958 1.00 89.38 192 GLU A O 1
ATOM 1562 N N . ALA A 1 193 ? -20.435 7.509 1.157 1.00 87.56 193 ALA A N 1
ATOM 1563 C CA . ALA A 1 193 ? -21.388 7.266 2.241 1.00 87.56 193 ALA A CA 1
ATOM 1564 C C . ALA A 1 193 ? -21.081 8.059 3.524 1.00 87.56 193 ALA A C 1
ATOM 1566 O O . ALA A 1 193 ? -21.981 8.348 4.320 1.00 87.56 193 ALA A O 1
ATOM 1567 N N . LEU A 1 194 ? -19.808 8.368 3.767 1.00 84.62 194 LEU A N 1
ATOM 1568 C CA . LEU A 1 194 ? -19.369 9.139 4.926 1.00 84.62 194 LEU A CA 1
ATOM 1569 C C . LEU A 1 194 ? -19.326 10.649 4.663 1.00 84.62 194 LEU A C 1
ATOM 1571 O O . LEU A 1 194 ? -19.262 11.395 5.640 1.00 84.62 194 LEU A O 1
ATOM 1575 N N . ASP A 1 195 ? -19.430 11.079 3.402 1.00 87.12 195 ASP A N 1
ATOM 1576 C CA . ASP A 1 195 ? -19.207 12.460 2.956 1.00 87.12 195 ASP A CA 1
ATOM 1577 C C . ASP A 1 195 ? -17.829 12.983 3.397 1.00 87.12 195 ASP A C 1
ATOM 1579 O O . ASP A 1 195 ? -17.680 14.021 4.041 1.00 87.12 195 ASP A O 1
ATOM 1583 N N . VAL A 1 196 ? -16.798 12.183 3.120 1.00 84.31 196 VAL A N 1
ATOM 1584 C CA . VAL A 1 196 ? -15.402 12.501 3.445 1.00 84.31 196 VAL A CA 1
ATOM 1585 C C . VAL A 1 196 ? -14.531 12.320 2.218 1.00 84.31 196 VAL A C 1
ATOM 1587 O O . VAL A 1 196 ? -14.760 11.419 1.415 1.00 84.31 196 VAL A O 1
ATOM 1590 N N . ASP A 1 197 ? -13.495 13.141 2.100 1.00 83.56 197 ASP A N 1
ATOM 1591 C CA . ASP A 1 197 ? -12.493 13.013 1.047 1.00 83.56 197 ASP A CA 1
ATOM 1592 C C . ASP A 1 197 ? -11.834 11.624 1.089 1.00 83.56 197 ASP A C 1
ATOM 1594 O O . ASP A 1 197 ? -11.409 11.153 2.149 1.00 83.56 197 ASP A O 1
ATOM 1598 N N . SER A 1 198 ? -11.763 10.946 -0.059 1.00 80.06 198 SER A N 1
ATOM 1599 C CA . SER A 1 198 ? -11.298 9.556 -0.132 1.00 80.06 198 SER A CA 1
ATOM 1600 C C . SER A 1 198 ? -9.818 9.424 0.232 1.00 80.06 198 SER A C 1
ATOM 1602 O O . SER A 1 198 ? -9.402 8.413 0.806 1.00 80.06 198 SER A O 1
ATOM 1604 N N . TRP A 1 199 ? -9.033 10.475 -0.020 1.00 76.69 199 TRP A N 1
ATOM 1605 C CA . TRP A 1 199 ? -7.659 10.583 0.452 1.00 76.69 199 TRP A CA 1
ATOM 1606 C C . TRP A 1 199 ? -7.600 10.643 1.978 1.00 76.69 199 TRP A C 1
ATOM 1608 O O . TRP A 1 199 ? -6.896 9.839 2.590 1.00 76.69 199 TRP A O 1
ATOM 1618 N N . ASP A 1 200 ? -8.357 11.548 2.606 1.00 74.81 200 ASP A N 1
ATOM 1619 C CA . ASP A 1 200 ? -8.367 11.680 4.067 1.00 74.81 200 ASP A CA 1
ATOM 1620 C C . ASP A 1 200 ? -8.873 10.400 4.732 1.00 74.81 200 ASP A C 1
ATOM 1622 O O . ASP A 1 200 ? -8.313 9.961 5.737 1.00 74.81 200 ASP A O 1
ATOM 1626 N N . LEU A 1 201 ? -9.878 9.751 4.138 1.00 77.31 201 LEU A N 1
ATOM 1627 C CA . LEU A 1 201 ? -10.353 8.437 4.555 1.00 77.31 201 LEU A CA 1
ATOM 1628 C C . LEU A 1 201 ? -9.244 7.388 4.470 1.00 77.31 201 LEU A C 1
ATOM 1630 O O . LEU A 1 201 ? -9.021 6.658 5.437 1.00 77.31 201 LEU A O 1
ATOM 1634 N N . THR A 1 202 ? -8.534 7.320 3.345 1.00 73.25 202 THR A N 1
ATOM 1635 C CA . THR A 1 202 ? -7.448 6.357 3.146 1.00 73.25 202 THR A CA 1
ATOM 1636 C C . THR A 1 202 ? -6.327 6.596 4.158 1.00 73.25 202 THR A C 1
ATOM 1638 O O . THR A 1 202 ? -5.971 5.676 4.896 1.00 73.25 202 THR A O 1
ATOM 1641 N N . LEU A 1 203 ? -5.841 7.835 4.297 1.00 67.94 203 LEU A N 1
ATOM 1642 C CA . LEU A 1 203 ? -4.811 8.205 5.275 1.00 67.94 203 LEU A CA 1
ATOM 1643 C C . LEU A 1 203 ? -5.231 7.903 6.715 1.00 67.94 203 LEU A C 1
ATOM 1645 O O . LEU A 1 203 ? -4.505 7.232 7.455 1.00 67.94 203 LEU A O 1
ATOM 1649 N N . LYS A 1 204 ? -6.418 8.361 7.126 1.00 68.38 204 LYS A N 1
ATOM 1650 C CA . LYS A 1 204 ? -6.901 8.165 8.497 1.00 68.38 204 LYS A CA 1
ATOM 1651 C C . LYS A 1 204 ? -7.122 6.699 8.795 1.00 68.38 204 LYS A C 1
ATOM 1653 O O . LYS A 1 204 ? -6.823 6.269 9.903 1.00 68.38 204 LYS A O 1
ATOM 1658 N N . MET A 1 205 ? -7.554 5.893 7.831 1.00 63.75 205 MET A N 1
ATOM 1659 C CA . MET A 1 205 ? -7.737 4.458 8.039 1.00 63.75 205 MET A CA 1
ATOM 1660 C C . MET A 1 205 ? -6.425 3.656 8.026 1.00 63.75 205 MET A C 1
ATOM 1662 O O . MET A 1 205 ? -6.366 2.609 8.675 1.00 63.75 205 MET A O 1
ATOM 1666 N N . MET A 1 206 ? -5.352 4.174 7.421 1.00 56.09 206 MET A N 1
ATOM 1667 C CA . MET A 1 206 ? -3.992 3.629 7.564 1.00 56.09 206 MET A CA 1
ATOM 1668 C C . MET A 1 206 ? -3.375 3.892 8.954 1.00 56.09 206 MET A C 1
ATOM 1670 O O . MET A 1 206 ? -2.475 3.168 9.381 1.00 56.09 206 MET A O 1
ATOM 1674 N N . GLY A 1 207 ? -3.866 4.897 9.688 1.00 46.94 207 GLY A N 1
ATOM 1675 C CA . GLY A 1 207 ? -3.381 5.301 11.013 1.00 46.94 207 GLY A CA 1
ATOM 1676 C C . GLY A 1 207 ? -3.542 4.248 12.114 1.00 46.94 207 GLY A C 1
ATOM 1677 O O . GLY A 1 207 ? -4.561 4.224 12.801 1.00 46.94 207 GLY A O 1
ATOM 1678 N N . ARG A 1 208 ? -2.537 3.408 12.398 1.00 37.62 208 ARG A N 1
ATOM 1679 C CA . ARG A 1 208 ? -2.513 2.737 13.711 1.00 37.62 208 ARG A CA 1
ATOM 1680 C C . ARG A 1 208 ? -2.318 3.795 14.797 1.00 37.62 208 ARG A C 1
ATOM 1682 O O . ARG A 1 208 ? -1.229 4.331 14.965 1.00 37.62 208 ARG A O 1
ATOM 1689 N N . ARG A 1 209 ? -3.357 4.012 15.601 1.00 30.20 209 ARG A N 1
ATOM 1690 C CA . ARG A 1 209 ? -3.221 4.527 16.963 1.00 30.20 209 ARG A CA 1
ATOM 1691 C C . ARG A 1 209 ? -2.325 3.560 17.757 1.00 30.20 209 ARG A C 1
ATOM 1693 O O . ARG A 1 209 ? -2.743 2.465 18.125 1.00 30.20 209 ARG A O 1
ATOM 1700 N N . SER A 1 210 ? -1.070 3.946 17.983 1.00 33.09 210 SER A N 1
ATOM 1701 C CA . SER A 1 210 ? -0.297 3.493 19.140 1.00 33.09 210 SER A CA 1
ATOM 1702 C C . SER A 1 210 ? -0.732 4.346 20.333 1.00 33.09 210 SER A C 1
ATOM 1704 O O . SER A 1 210 ? -0.013 5.256 20.739 1.00 33.09 210 SER A O 1
ATOM 1706 N N . ASP A 1 211 ? -1.896 4.071 20.918 1.00 27.61 211 ASP A N 1
ATOM 1707 C CA . ASP A 1 211 ? -2.290 4.707 22.182 1.00 27.61 211 ASP A CA 1
ATOM 1708 C C . ASP A 1 211 ? -2.371 3.661 23.261 1.00 27.61 211 ASP A C 1
ATOM 1710 O O . ASP A 1 211 ? -3.409 3.124 23.638 1.00 27.61 211 ASP A O 1
ATOM 1714 N N . ARG A 1 212 ? -1.215 3.498 23.878 1.00 23.98 212 ARG A N 1
ATOM 1715 C CA . ARG A 1 212 ? -1.216 3.569 25.319 1.00 23.98 212 ARG A CA 1
ATOM 1716 C C . ARG A 1 212 ? -1.055 5.047 25.715 1.00 23.98 212 ARG A C 1
ATOM 1718 O O . ARG A 1 212 ? 0.058 5.561 25.690 1.00 23.98 212 ARG A O 1
ATOM 1725 N N . TRP A 1 213 ? -2.175 5.629 26.158 1.00 27.44 213 TRP A N 1
ATOM 1726 C CA . TRP A 1 213 ? -2.319 6.761 27.094 1.00 27.44 213 TRP A CA 1
ATOM 1727 C C . TRP A 1 213 ? -2.303 8.197 26.542 1.00 27.44 213 TRP A C 1
ATOM 1729 O O . TRP A 1 213 ? -1.256 8.747 26.228 1.00 27.44 213 TRP A O 1
ATOM 1739 N N . ASN A 1 214 ? -3.467 8.846 26.615 1.00 24.50 214 ASN A N 1
ATOM 1740 C CA . ASN A 1 214 ? -3.683 9.849 27.661 1.00 24.50 214 ASN A CA 1
ATOM 1741 C C . ASN A 1 214 ? -5.081 9.625 28.257 1.00 24.50 214 ASN A C 1
ATOM 1743 O O . ASN A 1 214 ? -6.091 9.994 27.665 1.00 24.50 214 ASN A O 1
ATOM 1747 N N . VAL A 1 215 ? -5.120 8.923 29.391 1.00 28.48 215 VAL A N 1
ATOM 1748 C CA . VAL A 1 215 ? -6.179 9.095 30.384 1.00 28.48 215 VAL A CA 1
ATOM 1749 C C . VAL A 1 215 ? -5.537 9.990 31.426 1.00 28.48 215 VAL A C 1
ATOM 1751 O O . VAL A 1 215 ? -4.810 9.493 32.278 1.00 28.48 215 VAL A O 1
ATOM 1754 N N . ASP A 1 216 ? -5.760 11.288 31.297 1.00 27.23 216 ASP A N 1
ATOM 1755 C CA . ASP A 1 216 ? -5.847 12.145 32.468 1.00 27.23 216 ASP A CA 1
ATOM 1756 C C . ASP A 1 216 ? -7.342 12.392 32.650 1.00 27.23 216 ASP A C 1
ATOM 1758 O O . ASP A 1 216 ? -7.907 13.300 32.058 1.00 27.23 216 ASP A O 1
ATOM 1762 N N . ASP A 1 217 ? -7.985 11.473 33.364 1.00 26.23 217 ASP A N 1
ATOM 1763 C CA . ASP A 1 217 ? -9.107 11.797 34.238 1.00 26.23 217 ASP A CA 1
ATOM 1764 C C . ASP A 1 217 ? -9.199 10.687 35.285 1.00 26.23 217 ASP A C 1
ATOM 1766 O O . ASP A 1 217 ? -9.780 9.613 35.114 1.00 26.23 217 ASP A O 1
ATOM 1770 N N . GLU A 1 218 ? -8.490 10.947 36.374 1.00 26.88 218 GLU A N 1
ATOM 1771 C CA . GLU A 1 218 ? -8.531 10.206 37.617 1.00 26.88 218 GLU A CA 1
ATOM 1772 C C . GLU A 1 218 ? -9.732 10.718 38.426 1.00 26.88 218 GLU A C 1
ATOM 1774 O O . GLU A 1 218 ? -9.627 11.730 39.110 1.00 26.88 218 GLU A O 1
ATOM 1779 N N . ALA A 1 219 ? -10.880 10.034 38.363 1.00 26.64 219 ALA A N 1
ATOM 1780 C CA . ALA A 1 219 ? -11.854 10.035 39.457 1.00 26.64 219 ALA A CA 1
ATOM 1781 C C . ALA A 1 219 ? -12.887 8.899 39.332 1.00 26.64 219 ALA A C 1
ATOM 1783 O O . ALA A 1 219 ? -13.677 8.849 38.397 1.00 26.64 219 ALA A O 1
ATOM 1784 N N . ALA A 1 220 ? -12.921 8.075 40.383 1.00 25.30 220 ALA A N 1
ATOM 1785 C CA . ALA A 1 220 ? -14.018 7.212 40.835 1.00 25.30 220 ALA A CA 1
ATOM 1786 C C . ALA A 1 220 ? -14.278 5.874 40.102 1.00 25.30 220 ALA A C 1
ATOM 1788 O O . ALA A 1 220 ? -14.977 5.774 39.100 1.00 25.30 220 ALA A O 1
ATOM 1789 N N . ALA A 1 221 ? -13.807 4.797 40.736 1.00 24.17 221 ALA A N 1
ATOM 1790 C CA . ALA A 1 221 ? -14.422 3.466 40.687 1.00 24.17 221 ALA A CA 1
ATOM 1791 C C . ALA A 1 221 ? -15.640 3.398 41.653 1.00 24.17 221 ALA A C 1
ATOM 1793 O O . ALA A 1 221 ? -15.786 4.321 42.460 1.00 24.17 221 ALA A O 1
ATOM 1794 N N . PRO A 1 222 ? -16.413 2.289 41.752 1.00 44.47 222 PRO A N 1
ATOM 1795 C CA . PRO A 1 222 ? -16.595 1.140 40.846 1.00 44.47 222 PRO A CA 1
ATOM 1796 C C . PRO A 1 222 ? -18.091 0.813 40.567 1.00 44.47 222 PRO A C 1
ATOM 1798 O O . PRO A 1 222 ? -18.966 1.235 41.312 1.00 44.47 222 PRO A O 1
ATOM 1801 N N . ALA A 1 223 ? -18.384 -0.025 39.564 1.00 24.39 223 ALA A N 1
ATOM 1802 C CA . ALA A 1 223 ? -19.335 -1.152 39.668 1.00 24.39 223 ALA A CA 1
ATOM 1803 C C . ALA A 1 223 ? -19.428 -1.936 38.345 1.00 24.39 223 ALA A C 1
ATOM 1805 O O . ALA A 1 223 ? -19.354 -1.363 37.262 1.00 24.39 223 ALA A O 1
ATOM 1806 N N . ASP A 1 224 ? -19.577 -3.253 38.487 1.00 30.12 224 ASP A N 1
ATOM 1807 C CA . ASP A 1 224 ? -19.815 -4.285 37.475 1.00 30.12 224 ASP A CA 1
ATOM 1808 C C . ASP A 1 224 ? -20.634 -3.853 36.251 1.00 30.12 224 ASP A C 1
ATOM 1810 O O . ASP A 1 224 ? -21.702 -3.266 36.393 1.00 30.12 224 ASP A O 1
ATOM 1814 N N . THR A 1 225 ? -20.216 -4.287 35.057 1.00 26.41 225 THR A N 1
ATOM 1815 C CA . THR A 1 225 ? -20.958 -5.273 34.242 1.00 26.41 225 THR A CA 1
ATOM 1816 C C . THR A 1 225 ? -20.074 -5.720 33.072 1.00 26.41 225 THR A C 1
ATOM 1818 O O . THR A 1 225 ? -19.501 -4.915 32.340 1.00 26.41 225 THR A O 1
ATOM 1821 N N . ALA A 1 226 ? -19.940 -7.035 32.920 1.00 37.31 226 ALA A N 1
ATOM 1822 C CA . ALA A 1 226 ? -19.173 -7.702 31.879 1.00 37.31 226 ALA A CA 1
ATOM 1823 C C . ALA A 1 226 ? -19.643 -7.346 30.452 1.00 37.31 226 ALA A C 1
ATOM 1825 O O . ALA A 1 226 ? -20.824 -7.466 30.139 1.00 37.31 226 ALA A O 1
ATOM 1826 N N . ILE A 1 227 ? -18.699 -7.020 29.560 1.00 31.20 227 ILE A N 1
ATOM 1827 C CA . ILE A 1 227 ? -18.888 -7.079 28.102 1.00 31.20 227 ILE A CA 1
ATOM 1828 C C . ILE A 1 227 ? -17.758 -7.934 27.516 1.00 31.20 227 ILE A C 1
ATOM 1830 O O . ILE A 1 227 ? -16.573 -7.681 27.740 1.00 31.20 227 ILE A O 1
ATOM 1834 N N . SER A 1 228 ? -18.146 -8.999 26.813 1.00 30.98 228 SER A N 1
ATOM 1835 C CA . SER A 1 228 ? -17.269 -10.027 26.256 1.00 30.98 228 SER A CA 1
ATOM 1836 C C . SER A 1 228 ? -16.343 -9.478 25.166 1.00 30.98 228 SER A C 1
ATOM 1838 O O . SER A 1 228 ? -16.810 -8.952 24.156 1.00 30.98 228 SER A O 1
ATOM 1840 N N . ARG A 1 229 ? -15.032 -9.684 25.331 1.00 31.20 229 ARG A N 1
ATOM 1841 C CA . ARG A 1 229 ? -14.029 -9.561 24.264 1.00 31.20 229 ARG A CA 1
ATOM 1842 C C . ARG A 1 229 ? -14.197 -10.726 23.286 1.00 31.20 229 ARG A C 1
ATOM 1844 O O . ARG A 1 229 ? -13.941 -11.864 23.666 1.00 31.20 229 ARG A O 1
ATOM 1851 N N . SER A 1 230 ? -14.586 -10.469 22.043 1.00 35.50 230 SER A N 1
ATOM 1852 C CA . SER A 1 230 ? -14.424 -11.451 20.967 1.00 35.50 230 SER A CA 1
ATOM 1853 C C . SER A 1 230 ? -13.017 -11.310 20.377 1.00 35.50 230 SER A C 1
ATOM 1855 O O . SER A 1 230 ? -12.816 -10.567 19.418 1.00 35.50 230 SER A O 1
ATOM 1857 N N . SER A 1 231 ? -12.035 -11.983 20.982 1.00 43.56 231 SER A N 1
ATOM 1858 C CA . SER A 1 231 ? -10.725 -12.213 20.371 1.00 43.56 231 SER A CA 1
ATOM 1859 C C . SER A 1 231 ? -10.911 -13.177 19.197 1.00 43.56 231 SER A C 1
ATOM 1861 O O . SER A 1 231 ? -11.575 -14.207 19.330 1.00 43.56 231 SER A O 1
ATOM 1863 N N . SER A 1 232 ? -10.354 -12.871 18.026 1.00 54.34 232 SER A N 1
ATOM 1864 C CA . SER A 1 232 ? -10.236 -13.883 16.974 1.00 54.34 232 SER A CA 1
ATOM 1865 C C . SER A 1 232 ? -9.175 -14.884 17.429 1.00 54.34 232 SER A C 1
ATOM 1867 O O . SER A 1 232 ? -7.974 -14.609 17.341 1.00 54.34 232 SER A O 1
ATOM 1869 N N . SER A 1 233 ? -9.625 -16.004 17.994 1.00 70.56 233 SER A N 1
ATOM 1870 C CA . SER A 1 233 ? -8.748 -17.033 18.538 1.00 70.56 233 SER A CA 1
ATOM 1871 C C . SER A 1 233 ? -7.836 -17.592 17.449 1.00 70.56 233 SER A C 1
ATOM 1873 O O . SER A 1 233 ? -8.290 -17.990 16.374 1.00 70.56 233 SER A O 1
ATOM 1875 N N . TYR A 1 234 ? -6.530 -17.605 17.711 1.00 75.81 234 TYR A N 1
ATOM 1876 C CA . TYR A 1 234 ? -5.573 -18.220 16.799 1.00 75.81 234 TYR A CA 1
ATOM 1877 C C . TYR A 1 234 ? -5.353 -19.676 17.192 1.00 75.81 234 TYR A C 1
ATOM 1879 O O . TYR A 1 234 ? -4.849 -19.961 18.276 1.00 75.81 234 TYR A O 1
ATOM 1887 N N . THR A 1 235 ? -5.757 -20.607 16.326 1.00 84.62 235 THR A N 1
ATOM 1888 C CA . THR A 1 235 ? -5.756 -22.040 16.648 1.00 84.62 235 THR A CA 1
ATOM 1889 C C . THR A 1 235 ? -4.607 -22.791 15.982 1.00 84.62 235 THR A C 1
ATOM 1891 O O . THR A 1 235 ? -4.040 -22.350 14.982 1.00 84.62 235 THR A O 1
ATOM 1894 N N . ILE A 1 236 ? -4.304 -23.989 16.493 1.00 79.38 236 ILE A N 1
ATOM 1895 C CA . ILE A 1 236 ? -3.315 -24.904 15.898 1.00 79.38 236 ILE A CA 1
ATOM 1896 C C . ILE A 1 236 ? -3.659 -25.219 14.435 1.00 79.38 236 ILE A C 1
ATOM 1898 O O . ILE A 1 236 ? -2.759 -25.345 13.613 1.00 79.38 236 ILE A O 1
ATOM 1902 N N . ALA A 1 237 ? -4.950 -25.287 14.089 1.00 78.75 237 ALA A N 1
ATOM 1903 C CA . ALA A 1 237 ? -5.388 -25.496 12.712 1.00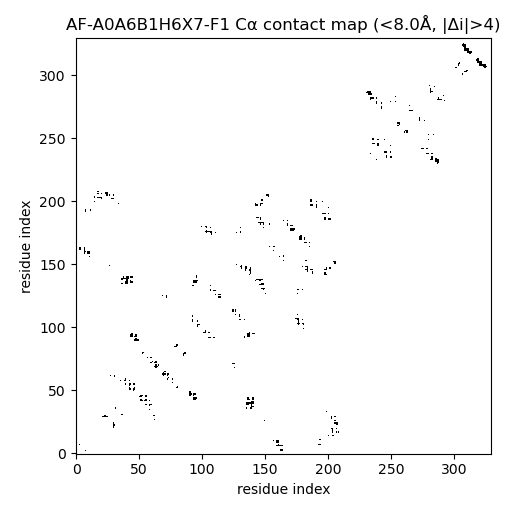 78.75 237 ALA A CA 1
ATOM 1904 C C . ALA A 1 237 ? -5.033 -24.309 11.801 1.00 78.75 237 ALA A C 1
ATOM 1906 O O . ALA A 1 237 ? -4.645 -24.521 10.657 1.00 78.75 237 ALA A O 1
ATOM 1907 N N . ASN A 1 238 ? -5.107 -23.073 12.313 1.00 78.56 238 ASN A N 1
ATOM 1908 C CA . ASN A 1 238 ? -4.649 -21.895 11.573 1.00 78.56 238 ASN A CA 1
ATOM 1909 C C . ASN A 1 238 ? -3.132 -21.942 11.363 1.00 78.56 238 ASN A C 1
ATOM 1911 O O . ASN A 1 238 ? -2.661 -21.750 10.250 1.00 78.56 238 ASN A O 1
ATOM 1915 N N . ALA A 1 239 ? -2.373 -22.277 12.408 1.00 75.44 239 ALA A N 1
ATOM 1916 C CA . ALA A 1 239 ? -0.924 -22.375 12.297 1.00 75.44 239 ALA A CA 1
ATOM 1917 C C . ALA A 1 239 ? -0.475 -23.472 11.326 1.00 75.44 239 ALA A C 1
ATOM 1919 O O . ALA A 1 239 ? 0.391 -23.204 10.505 1.00 75.44 239 ALA A O 1
ATOM 1920 N N . ALA A 1 240 ? -1.081 -24.661 11.369 1.00 75.25 240 ALA A N 1
ATOM 1921 C CA . ALA A 1 240 ? -0.752 -25.770 10.470 1.00 75.25 240 ALA A CA 1
ATOM 1922 C C . ALA A 1 240 ? -1.075 -25.480 8.991 1.00 75.25 240 ALA A C 1
ATOM 1924 O O . ALA A 1 240 ? -0.491 -26.100 8.109 1.00 75.25 240 ALA A O 1
ATOM 1925 N N . ALA A 1 241 ? -2.000 -24.555 8.712 1.00 75.88 241 ALA A N 1
ATOM 1926 C CA . ALA A 1 241 ? -2.261 -24.080 7.353 1.00 75.88 241 ALA A CA 1
ATOM 1927 C C . ALA A 1 241 ? -1.207 -23.065 6.873 1.00 75.88 241 ALA A C 1
ATOM 1929 O O . ALA A 1 241 ? -0.956 -22.964 5.675 1.00 75.88 241 ALA A O 1
ATOM 1930 N N . ASP A 1 242 ? -0.592 -22.332 7.804 1.00 67.44 242 ASP A N 1
ATOM 1931 C CA . ASP A 1 242 ? 0.364 -21.266 7.506 1.00 67.44 242 ASP A CA 1
ATOM 1932 C C . ASP A 1 242 ? 1.820 -21.759 7.462 1.00 67.44 242 ASP A C 1
ATOM 1934 O O . ASP A 1 242 ? 2.616 -21.241 6.681 1.00 67.44 242 ASP A O 1
ATOM 1938 N N . ILE A 1 243 ? 2.205 -22.721 8.311 1.00 77.44 243 ILE A N 1
ATOM 1939 C CA . ILE A 1 243 ? 3.599 -23.171 8.466 1.00 77.44 243 ILE A CA 1
ATOM 1940 C C . ILE A 1 243 ? 3.782 -24.634 8.056 1.00 77.44 243 ILE A C 1
ATOM 1942 O O . ILE A 1 243 ? 2.908 -25.465 8.263 1.00 77.44 243 ILE A O 1
ATOM 1946 N N . PHE A 1 244 ? 4.974 -24.975 7.561 1.00 73.75 244 PHE A N 1
ATOM 1947 C CA . PHE A 1 244 ? 5.338 -26.321 7.085 1.00 73.75 244 PHE A CA 1
ATOM 1948 C C . PHE A 1 244 ? 5.465 -27.399 8.183 1.00 73.75 244 PHE A C 1
ATOM 1950 O O . PHE A 1 244 ? 6.010 -28.470 7.923 1.00 73.75 244 PHE A O 1
ATOM 1957 N N . PHE A 1 245 ? 5.006 -27.124 9.407 1.00 75.38 245 PHE A N 1
ATOM 1958 C CA . PHE A 1 245 ? 4.967 -28.105 10.487 1.00 75.38 245 PHE A CA 1
ATOM 1959 C 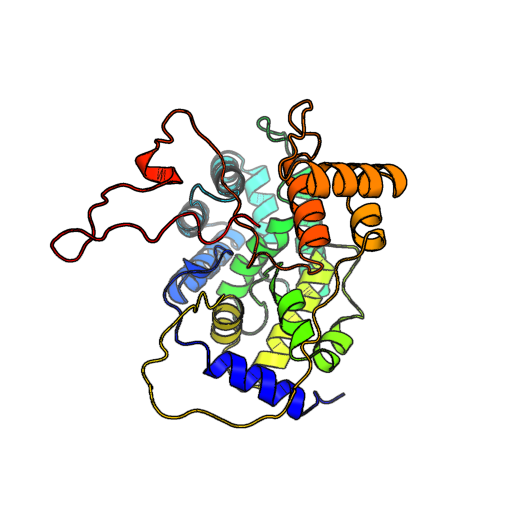C . PHE A 1 245 ? 3.597 -28.758 10.548 1.00 75.38 245 PHE A C 1
ATOM 1961 O O . PHE A 1 245 ? 2.569 -28.080 10.513 1.00 75.38 245 PHE A O 1
ATOM 1968 N N . ASP A 1 246 ? 3.591 -30.079 10.696 1.00 73.00 246 ASP A N 1
ATOM 1969 C CA . ASP A 1 246 ? 2.357 -30.781 10.990 1.00 73.00 246 ASP A CA 1
ATOM 1970 C C . ASP A 1 246 ? 1.864 -30.452 12.411 1.00 73.00 246 ASP A C 1
ATOM 1972 O O . ASP A 1 246 ? 2.548 -29.846 13.246 1.00 73.00 246 ASP A O 1
ATOM 1976 N N . ARG A 1 247 ? 0.628 -30.855 12.699 1.00 79.62 247 ARG A N 1
ATOM 1977 C CA . ARG A 1 247 ? 0.009 -30.621 14.004 1.00 79.62 247 ARG A CA 1
ATOM 1978 C C . ARG A 1 247 ? 0.837 -31.195 15.163 1.00 79.62 247 ARG A C 1
ATOM 1980 O O . ARG A 1 247 ? 0.916 -30.556 16.211 1.00 79.62 247 ARG A O 1
ATOM 1987 N N . ALA A 1 248 ? 1.438 -32.371 14.982 1.00 78.44 248 ALA A N 1
ATOM 1988 C CA . ALA A 1 248 ? 2.195 -33.048 16.030 1.00 78.44 248 ALA A CA 1
ATOM 1989 C C . ALA A 1 248 ? 3.492 -32.291 16.358 1.00 78.44 248 ALA A C 1
ATOM 1991 O O . ALA A 1 248 ? 3.855 -32.147 17.528 1.00 78.44 248 ALA A O 1
ATOM 1992 N N . ASP A 1 249 ? 4.156 -31.737 15.346 1.00 82.56 249 ASP A N 1
ATOM 1993 C CA . ASP A 1 249 ? 5.327 -30.884 15.509 1.00 82.56 249 ASP A CA 1
ATOM 1994 C C . ASP A 1 249 ? 4.991 -29.564 16.206 1.00 82.56 249 ASP A C 1
ATOM 1996 O O . ASP A 1 249 ? 5.720 -29.147 17.111 1.00 82.56 249 ASP A O 1
ATOM 2000 N N . ILE A 1 250 ? 3.869 -28.930 15.861 1.00 84.25 250 ILE A N 1
ATOM 2001 C CA . ILE A 1 250 ? 3.418 -27.693 16.516 1.00 84.25 250 ILE A CA 1
ATOM 2002 C C . ILE A 1 250 ? 3.130 -27.942 17.999 1.00 84.25 250 ILE A C 1
ATOM 2004 O O . ILE A 1 250 ? 3.628 -27.215 18.863 1.00 84.25 250 ILE A O 1
ATOM 2008 N N . GLU A 1 251 ? 2.375 -28.995 18.315 1.00 87.88 251 GLU A N 1
ATOM 2009 C CA . GLU A 1 251 ? 2.066 -29.385 19.695 1.00 87.88 251 GLU A CA 1
ATOM 2010 C C . GLU A 1 251 ? 3.348 -29.707 20.483 1.00 87.88 251 GLU A C 1
ATOM 2012 O O . GLU A 1 251 ? 3.513 -29.282 21.634 1.00 87.88 251 GLU A O 1
ATOM 2017 N N . ARG A 1 252 ? 4.319 -30.374 19.846 1.00 87.62 252 ARG A N 1
ATOM 2018 C CA . ARG A 1 252 ? 5.637 -30.634 20.430 1.00 87.62 252 ARG A CA 1
ATOM 2019 C C . ARG A 1 252 ? 6.385 -29.338 20.746 1.00 87.62 252 ARG A C 1
ATOM 2021 O O . ARG A 1 252 ? 6.891 -29.215 21.865 1.00 87.62 252 ARG A O 1
ATOM 2028 N N . LEU A 1 253 ? 6.441 -28.376 19.823 1.00 87.44 253 LEU A N 1
ATOM 2029 C CA . LEU A 1 253 ? 7.114 -27.085 20.025 1.00 87.44 253 LEU A CA 1
ATOM 2030 C C . LEU A 1 253 ? 6.452 -26.265 21.138 1.00 87.44 253 LEU A C 1
ATOM 2032 O O . LEU A 1 253 ? 7.153 -25.763 22.020 1.00 87.44 253 LEU A O 1
ATOM 2036 N N . LEU A 1 254 ? 5.117 -26.202 21.167 1.00 87.38 254 LEU A N 1
ATOM 2037 C CA . LEU A 1 254 ? 4.366 -25.546 22.242 1.00 87.38 254 LEU A CA 1
ATOM 2038 C C . LEU A 1 254 ? 4.644 -26.203 23.599 1.00 87.38 254 LEU A C 1
ATOM 2040 O O . LEU A 1 254 ? 4.914 -25.505 24.575 1.00 87.38 254 LEU A O 1
ATOM 2044 N N . SER A 1 255 ? 4.683 -27.539 23.666 1.00 87.44 255 SER A N 1
ATOM 2045 C CA . SER A 1 255 ? 5.016 -28.256 24.905 1.00 87.44 255 SER A CA 1
ATOM 2046 C C . SER A 1 255 ? 6.437 -27.954 25.400 1.00 87.44 255 SER A C 1
ATOM 2048 O O . SER A 1 255 ? 6.706 -27.945 26.604 1.00 87.44 255 SER A O 1
ATOM 2050 N N . GLN A 1 256 ? 7.386 -27.750 24.483 1.00 88.75 256 GLN A N 1
ATOM 2051 C CA . GLN A 1 256 ? 8.766 -27.413 24.820 1.00 88.75 256 GLN A CA 1
ATOM 2052 C C . GLN A 1 256 ? 8.864 -25.969 25.300 1.00 88.75 256 GLN A C 1
ATOM 2054 O O . GLN A 1 256 ? 9.516 -25.716 26.311 1.00 88.75 256 GLN A O 1
ATOM 2059 N N . LEU A 1 257 ? 8.180 -25.050 24.625 1.00 87.62 257 LEU A N 1
ATOM 2060 C CA . LEU A 1 257 ? 8.165 -23.632 24.955 1.00 87.62 257 LEU A CA 1
ATOM 2061 C C . LEU A 1 257 ? 7.432 -23.361 26.279 1.00 87.62 257 LEU A C 1
ATOM 2063 O O . LEU A 1 257 ? 7.939 -22.604 27.101 1.00 87.62 257 LEU A O 1
ATOM 2067 N N . ALA A 1 258 ? 6.332 -24.063 26.565 1.00 85.50 258 ALA A N 1
ATOM 2068 C CA . ALA A 1 258 ? 5.641 -23.991 27.855 1.00 85.50 258 ALA A CA 1
ATOM 2069 C C . ALA A 1 258 ? 6.532 -24.439 29.029 1.00 85.50 258 ALA A C 1
ATOM 2071 O O . ALA A 1 258 ? 6.504 -23.831 30.099 1.00 85.50 258 ALA A O 1
ATOM 2072 N N . ARG A 1 259 ? 7.355 -25.479 28.821 1.00 88.50 259 ARG A N 1
ATOM 2073 C CA . ARG A 1 259 ? 8.272 -26.017 29.843 1.00 88.50 259 ARG A CA 1
ATOM 2074 C C . ARG A 1 259 ? 9.544 -25.190 30.013 1.00 88.50 259 ARG A C 1
ATOM 2076 O O . ARG A 1 259 ? 9.979 -24.974 31.136 1.00 88.50 259 ARG A O 1
ATOM 2083 N N . LYS A 1 260 ? 10.173 -24.783 28.908 1.00 90.19 260 LYS A N 1
ATOM 2084 C CA . LYS A 1 260 ? 11.497 -24.137 28.906 1.00 90.19 260 LYS A CA 1
ATOM 2085 C C . LYS A 1 260 ? 11.434 -22.612 28.892 1.00 90.19 260 LYS A C 1
ATOM 2087 O O . LYS A 1 260 ? 12.458 -21.985 29.130 1.00 90.19 260 LYS A O 1
ATOM 2092 N N . LYS A 1 261 ? 10.273 -22.026 28.571 1.00 88.81 261 LYS A N 1
ATOM 2093 C CA . LYS A 1 261 ? 10.028 -20.577 28.415 1.00 88.81 261 LYS A CA 1
ATOM 2094 C C . LYS A 1 261 ? 10.888 -19.874 27.356 1.00 88.81 261 LYS A C 1
ATOM 2096 O O . LYS A 1 261 ? 10.748 -18.677 27.145 1.00 88.81 261 LYS A O 1
ATOM 2101 N N . ALA A 1 262 ? 11.729 -20.626 26.655 1.00 88.12 262 ALA A N 1
ATOM 2102 C CA . ALA A 1 262 ? 12.551 -20.180 25.549 1.00 88.12 262 ALA A CA 1
ATOM 2103 C C . ALA A 1 262 ? 12.681 -21.311 24.524 1.00 88.12 262 ALA A C 1
ATOM 2105 O O . ALA A 1 262 ? 12.775 -22.492 24.878 1.00 88.12 262 ALA A O 1
ATOM 2106 N N . LEU A 1 263 ? 12.703 -20.938 23.249 1.00 89.50 263 LEU A N 1
ATOM 2107 C CA . LEU A 1 263 ? 12.866 -21.847 22.123 1.00 89.50 263 LEU A CA 1
ATOM 2108 C C . LEU A 1 263 ? 13.797 -21.191 21.106 1.00 89.50 263 LEU A C 1
ATOM 2110 O O . LEU A 1 263 ? 13.588 -20.043 20.723 1.00 89.50 263 LEU A O 1
ATOM 2114 N N . VAL A 1 264 ? 14.811 -21.930 20.663 1.00 90.88 264 VAL A N 1
ATOM 2115 C CA . VAL A 1 264 ? 15.717 -21.498 19.595 1.00 90.88 264 VAL A CA 1
ATOM 2116 C C . VAL A 1 264 ? 15.381 -22.303 18.348 1.00 90.88 264 VAL A C 1
ATOM 2118 O O . VAL A 1 264 ? 15.499 -23.527 18.348 1.00 90.88 264 VAL A O 1
ATOM 2121 N N . LEU A 1 265 ? 14.952 -21.616 17.291 1.00 87.56 265 LEU A N 1
ATOM 2122 C CA . LEU A 1 265 ? 14.730 -22.220 15.980 1.00 87.56 265 LEU A CA 1
ATOM 2123 C C . LEU A 1 265 ? 16.039 -22.150 15.186 1.00 87.56 265 LEU A C 1
ATOM 2125 O O . LEU A 1 265 ? 16.491 -21.062 14.835 1.00 87.56 265 LEU A O 1
ATOM 2129 N N . GLN A 1 266 ? 16.656 -23.299 14.908 1.00 89.62 266 GLN A N 1
ATOM 2130 C CA . GLN A 1 266 ? 17.906 -23.395 14.149 1.00 89.62 266 GLN A CA 1
ATOM 2131 C C . GLN A 1 266 ? 17.644 -23.958 12.750 1.00 89.62 266 GLN A C 1
ATOM 2133 O O . GLN A 1 266 ? 16.890 -24.912 12.586 1.00 89.62 266 GLN A O 1
ATOM 2138 N N . GLY A 1 267 ? 18.287 -23.377 11.741 1.00 87.44 267 GLY A N 1
ATOM 2139 C CA . GLY A 1 267 ? 18.216 -23.850 10.362 1.00 87.44 267 GLY A CA 1
ATOM 2140 C C . GLY A 1 267 ? 18.896 -22.883 9.389 1.00 87.44 267 GLY A C 1
ATOM 2141 O O . GLY A 1 267 ? 19.143 -21.730 9.774 1.00 87.44 267 GLY A O 1
ATOM 2142 N N . PRO A 1 268 ? 19.175 -23.316 8.147 1.00 83.88 268 PRO A N 1
ATOM 2143 C CA . PRO A 1 268 ? 19.732 -22.473 7.084 1.00 83.88 268 PRO A CA 1
ATOM 2144 C C . PRO A 1 268 ? 18.969 -21.147 6.912 1.00 83.88 268 PRO A C 1
ATOM 2146 O O . PRO A 1 268 ? 17.782 -21.084 7.245 1.00 83.88 268 PRO A O 1
ATOM 2149 N N . PRO A 1 269 ? 19.597 -20.053 6.446 1.00 74.12 269 PRO A N 1
ATOM 2150 C CA . PRO A 1 269 ? 18.862 -18.835 6.084 1.00 74.12 269 PRO A CA 1
ATOM 2151 C C . PRO A 1 269 ? 17.741 -19.158 5.074 1.00 74.12 269 PRO A C 1
ATOM 2153 O O . PRO A 1 269 ? 17.831 -20.140 4.348 1.00 74.12 269 PRO A O 1
ATOM 2156 N N . GLY A 1 270 ? 16.640 -18.401 5.103 1.00 71.50 270 GLY A N 1
ATOM 2157 C CA . GLY A 1 270 ? 15.495 -18.628 4.204 1.00 71.50 270 GLY A CA 1
ATOM 2158 C C . GLY A 1 270 ? 14.483 -19.704 4.634 1.00 71.50 270 GLY A C 1
ATOM 2159 O O . GLY A 1 270 ? 13.376 -19.735 4.115 1.00 71.50 270 GLY A O 1
ATOM 2160 N N . THR A 1 271 ? 14.751 -20.533 5.653 1.00 74.12 271 THR A N 1
ATOM 2161 C CA . THR A 1 271 ? 13.822 -21.617 6.071 1.00 74.12 271 THR A CA 1
ATOM 2162 C C . THR A 1 271 ? 12.620 -21.171 6.926 1.00 74.12 271 THR A C 1
ATOM 2164 O O . THR A 1 271 ? 12.125 -21.936 7.752 1.00 74.12 271 THR A O 1
ATOM 2167 N N . GLY A 1 272 ? 12.187 -19.911 6.823 1.00 75.88 272 GLY A N 1
ATOM 2168 C CA . GLY A 1 272 ? 10.971 -19.424 7.493 1.00 75.88 272 GLY A CA 1
ATOM 2169 C C . GLY A 1 272 ? 11.025 -19.309 9.025 1.00 75.88 272 GLY A C 1
ATOM 2170 O O . GLY A 1 272 ? 9.982 -19.208 9.660 1.00 75.88 272 GLY A O 1
ATOM 2171 N N . LYS A 1 273 ? 12.207 -19.292 9.658 1.00 87.44 273 LYS A N 1
ATOM 2172 C CA . LYS A 1 273 ? 12.343 -19.254 11.135 1.00 87.44 273 LYS A CA 1
ATOM 2173 C C . LYS A 1 273 ? 11.595 -18.087 11.791 1.00 87.44 273 LYS A C 1
ATOM 2175 O O . LYS A 1 273 ? 10.877 -18.293 12.764 1.00 87.44 273 LYS A O 1
ATOM 2180 N N . THR A 1 274 ? 11.742 -16.881 11.244 1.00 83.44 274 THR A N 1
ATOM 2181 C CA . THR A 1 274 ? 11.050 -15.677 11.733 1.00 83.44 274 THR A CA 1
ATOM 2182 C C . THR A 1 274 ? 9.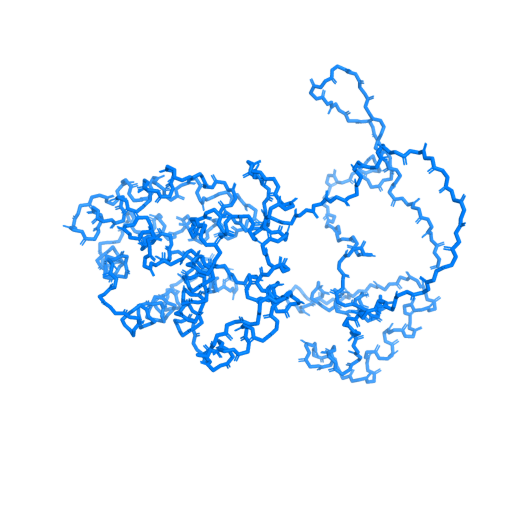537 -15.808 11.575 1.00 83.44 274 THR A C 1
ATOM 2184 O O . THR A 1 274 ? 8.785 -15.506 12.497 1.00 83.44 274 THR A O 1
ATOM 2187 N N . PHE A 1 275 ? 9.102 -16.341 10.432 1.00 82.50 275 PHE A N 1
ATOM 2188 C CA . PHE A 1 275 ? 7.694 -16.577 10.133 1.00 82.50 275 PHE A CA 1
ATOM 2189 C C . PHE A 1 275 ? 7.072 -17.583 11.113 1.00 82.50 275 PHE A C 1
ATOM 2191 O O . PHE A 1 275 ? 6.016 -17.331 11.688 1.00 82.50 275 PHE A O 1
ATOM 2198 N N . ILE A 1 276 ? 7.766 -18.688 11.390 1.00 86.06 276 ILE A N 1
ATOM 2199 C CA . ILE A 1 276 ? 7.304 -19.703 12.337 1.00 86.06 276 ILE A CA 1
ATOM 2200 C C . ILE A 1 276 ? 7.281 -19.166 13.775 1.00 86.06 276 ILE A C 1
ATOM 2202 O O . ILE A 1 276 ? 6.314 -19.403 14.499 1.00 86.06 276 ILE A O 1
ATOM 2206 N N . ALA A 1 277 ? 8.303 -18.410 14.191 1.00 87.88 277 ALA A N 1
ATOM 2207 C CA . ALA A 1 277 ? 8.357 -17.815 15.526 1.00 87.88 277 ALA A CA 1
ATOM 2208 C C . ALA A 1 277 ? 7.143 -16.912 15.806 1.00 87.88 277 ALA A C 1
ATOM 2210 O O . ALA A 1 277 ? 6.545 -17.000 16.878 1.00 87.88 277 ALA A O 1
ATOM 2211 N N . GLN A 1 278 ? 6.732 -16.106 14.823 1.00 85.81 278 GLN A N 1
ATOM 2212 C CA . GLN A 1 278 ? 5.566 -15.231 14.939 1.00 85.81 278 GLN A CA 1
ATOM 2213 C C . GLN A 1 278 ? 4.257 -16.021 15.102 1.00 85.81 278 GLN A C 1
ATOM 2215 O O . GLN A 1 278 ? 3.434 -15.694 15.955 1.00 85.81 278 GLN A O 1
ATOM 2220 N N . ARG A 1 279 ? 4.082 -17.106 14.340 1.00 85.62 279 ARG A N 1
ATOM 2221 C CA . ARG A 1 279 ? 2.878 -17.956 14.387 1.00 85.62 279 ARG A CA 1
ATOM 2222 C C . ARG A 1 279 ? 2.795 -18.751 15.693 1.00 85.62 279 ARG A C 1
ATOM 2224 O O . ARG A 1 279 ? 1.716 -18.879 16.264 1.00 85.62 279 ARG A O 1
ATOM 2231 N N . LEU A 1 280 ? 3.928 -19.230 16.210 1.00 85.50 280 LEU A N 1
ATOM 2232 C CA . LEU A 1 280 ? 3.998 -19.850 17.538 1.00 85.50 280 LEU A CA 1
ATOM 2233 C C . LEU A 1 280 ? 3.672 -18.849 18.655 1.00 85.50 280 LEU A C 1
ATOM 2235 O O . LEU A 1 280 ? 3.002 -19.210 19.620 1.00 85.50 280 LEU A O 1
ATOM 2239 N N . ALA A 1 281 ? 4.098 -17.592 18.521 1.00 86.81 281 ALA A N 1
ATOM 2240 C CA . ALA A 1 281 ? 3.776 -16.546 19.485 1.00 86.81 281 ALA A CA 1
ATOM 2241 C C . ALA A 1 281 ? 2.275 -16.197 19.486 1.00 86.81 281 ALA A C 1
ATOM 2243 O O . ALA A 1 281 ? 1.697 -16.037 20.559 1.00 86.81 281 ALA A O 1
ATOM 2244 N N . TRP A 1 282 ? 1.614 -16.178 18.323 1.00 85.50 282 TRP A N 1
ATOM 2245 C CA . TRP A 1 282 ? 0.150 -16.040 18.246 1.00 85.50 282 TRP A CA 1
ATOM 2246 C C . TRP A 1 282 ? -0.594 -17.227 18.856 1.00 85.50 282 TRP A C 1
ATOM 2248 O O . TRP A 1 282 ? -1.613 -17.028 19.512 1.00 85.50 282 TRP A O 1
ATOM 2258 N N . LEU A 1 283 ? -0.075 -18.452 18.705 1.00 83.56 283 LEU A N 1
ATOM 2259 C CA . LEU A 1 283 ? -0.656 -19.631 19.361 1.00 83.56 283 LEU A CA 1
ATOM 2260 C C . LEU A 1 283 ? -0.568 -19.530 20.883 1.00 83.56 283 LEU A C 1
ATOM 2262 O O . LEU A 1 283 ? -1.524 -19.863 21.571 1.00 83.56 283 LEU A O 1
ATOM 2266 N N . LEU A 1 284 ? 0.559 -19.048 21.409 1.00 82.69 284 LEU A N 1
ATOM 2267 C CA . LEU A 1 284 ? 0.731 -18.834 22.847 1.00 82.69 284 LEU A CA 1
ATOM 2268 C C . LEU A 1 284 ? -0.114 -17.684 23.394 1.00 82.69 284 LEU A C 1
ATOM 2270 O O . LEU A 1 284 ? -0.530 -17.725 24.548 1.00 82.69 284 LEU A O 1
ATOM 2274 N N . ALA A 1 285 ? -0.328 -16.646 22.588 1.00 79.81 285 ALA A N 1
ATOM 2275 C CA . ALA A 1 285 ? -1.201 -15.535 22.939 1.00 79.81 285 ALA A CA 1
ATOM 2276 C C . ALA A 1 285 ? -2.691 -15.886 22.781 1.00 79.81 285 ALA A C 1
ATOM 2278 O O . ALA A 1 285 ? -3.529 -15.093 23.205 1.00 79.81 285 ALA A O 1
ATOM 2279 N N . GLU A 1 286 ? -3.000 -17.045 22.177 1.00 75.94 286 GLU A N 1
ATOM 2280 C CA . GLU A 1 286 ? -4.340 -17.495 21.768 1.00 75.94 286 GLU A CA 1
ATOM 2281 C C . GLU A 1 286 ? -5.081 -16.466 20.898 1.00 75.94 286 GLU A C 1
ATOM 2283 O O . GLU A 1 286 ? -6.306 -16.463 20.787 1.00 75.94 286 GLU A O 1
ATOM 2288 N N . GLU A 1 287 ? -4.331 -15.580 20.249 1.00 73.75 287 GLU A N 1
ATOM 2289 C CA . GLU A 1 287 ? -4.836 -14.400 19.565 1.00 73.75 287 GLU A CA 1
ATOM 2290 C C . GLU A 1 287 ? -3.856 -14.003 18.457 1.00 73.75 287 GLU A C 1
ATOM 2292 O O . GLU A 1 287 ? -2.638 -14.004 18.651 1.00 73.75 287 GLU A O 1
ATOM 2297 N N . GLN A 1 288 ? -4.381 -13.608 17.295 1.00 68.06 288 GLN A N 1
ATOM 2298 C CA . GLN A 1 288 ? -3.589 -12.994 16.219 1.00 68.06 288 GLN A CA 1
ATOM 2299 C C . GLN A 1 288 ? -3.251 -11.531 16.550 1.00 68.06 288 GLN A C 1
ATOM 2301 O O . GLN A 1 288 ? -3.556 -10.615 15.789 1.00 68.06 288 GLN A O 1
ATOM 2306 N N . SER A 1 289 ? -2.646 -11.297 17.713 1.00 62.16 289 SER A N 1
ATOM 2307 C CA . SER A 1 289 ? -2.289 -9.963 18.188 1.00 62.16 289 SER A CA 1
ATOM 2308 C C . SER A 1 289 ? -0.787 -9.847 18.390 1.00 62.16 289 SER A C 1
ATOM 2310 O O . SER A 1 289 ? -0.143 -10.715 18.976 1.00 62.16 289 SER A O 1
ATOM 2312 N N . ILE A 1 290 ? -0.225 -8.740 17.909 1.00 60.03 290 ILE A N 1
ATOM 2313 C CA . ILE A 1 290 ? 1.172 -8.364 18.151 1.00 60.03 290 ILE A CA 1
ATOM 2314 C C . ILE A 1 290 ? 1.338 -7.559 19.447 1.00 60.03 290 ILE A C 1
ATOM 2316 O O . ILE A 1 290 ? 2.459 -7.286 19.846 1.00 60.03 290 ILE A O 1
ATOM 2320 N N . GLU A 1 291 ? 0.254 -7.194 20.141 1.00 61.66 291 GLU A N 1
ATOM 2321 C CA . GLU A 1 291 ? 0.323 -6.338 21.341 1.00 61.66 291 GLU A CA 1
ATOM 2322 C C . GLU A 1 291 ? 1.103 -6.974 22.497 1.00 61.66 291 GLU A C 1
ATOM 2324 O O . GLU A 1 291 ? 1.658 -6.276 23.345 1.00 61.66 291 GLU A O 1
ATOM 2329 N N . ARG A 1 292 ? 1.140 -8.309 22.538 1.00 66.56 292 ARG A N 1
ATOM 2330 C CA . ARG A 1 292 ? 1.875 -9.092 23.541 1.00 66.56 292 ARG A CA 1
ATOM 2331 C C . ARG A 1 292 ? 3.199 -9.644 23.012 1.00 66.56 292 ARG A C 1
ATOM 2333 O O . ARG A 1 292 ? 3.834 -10.437 23.701 1.00 66.56 292 ARG A O 1
ATOM 2340 N N . ILE A 1 293 ? 3.586 -9.275 21.790 1.00 72.94 293 ILE A N 1
ATOM 2341 C CA . ILE A 1 293 ? 4.732 -9.842 21.081 1.00 72.94 293 ILE A CA 1
ATOM 2342 C C . ILE A 1 293 ? 5.664 -8.707 20.678 1.00 72.94 293 ILE A C 1
ATOM 2344 O O . ILE A 1 293 ? 5.344 -7.897 19.815 1.00 72.94 293 ILE A O 1
ATOM 2348 N N . GLU A 1 294 ? 6.851 -8.690 21.267 1.00 78.88 294 GLU A N 1
ATOM 2349 C CA . GLU A 1 294 ? 7.918 -7.770 20.890 1.00 78.88 294 GLU A CA 1
ATOM 2350 C C . GLU A 1 294 ? 8.963 -8.527 20.062 1.00 78.88 294 GLU A C 1
ATOM 2352 O O . GLU A 1 294 ? 9.532 -9.521 20.518 1.00 78.88 294 GLU A O 1
ATOM 2357 N N . ALA A 1 295 ? 9.182 -8.087 18.822 1.00 80.88 295 ALA A N 1
ATOM 2358 C CA . ALA A 1 295 ? 10.174 -8.668 17.925 1.00 80.88 295 ALA A CA 1
ATOM 2359 C C . ALA A 1 295 ? 11.432 -7.795 17.910 1.00 80.88 295 ALA A C 1
ATOM 2361 O O . ALA A 1 295 ? 11.363 -6.608 17.600 1.00 80.88 295 ALA A O 1
ATOM 2362 N N . VAL A 1 296 ? 12.584 -8.396 18.211 1.00 82.06 296 VAL A N 1
ATOM 2363 C CA . VAL A 1 296 ? 13.886 -7.716 18.227 1.00 82.06 296 VAL A CA 1
ATOM 2364 C C . VAL A 1 296 ? 14.871 -8.500 17.364 1.00 82.06 296 VAL A C 1
ATOM 2366 O O . VAL A 1 296 ? 14.961 -9.725 17.472 1.00 82.06 296 VAL A O 1
ATOM 2369 N N . GLN A 1 297 ? 15.625 -7.797 16.517 1.00 83.81 297 GLN A N 1
ATOM 2370 C CA . GLN A 1 297 ? 16.724 -8.361 15.738 1.00 83.81 297 GLN A CA 1
ATOM 2371 C C . GLN A 1 297 ? 18.056 -7.887 16.322 1.00 83.81 297 GLN A C 1
ATOM 2373 O O . GLN A 1 297 ? 18.340 -6.693 16.353 1.00 83.81 297 GLN A O 1
ATOM 2378 N N . PHE A 1 298 ? 18.888 -8.825 16.772 1.00 81.81 298 PHE A N 1
ATOM 2379 C CA . PHE A 1 298 ? 20.210 -8.488 17.290 1.00 81.81 298 PHE A CA 1
ATOM 2380 C C . PHE A 1 298 ? 21.182 -8.126 16.163 1.00 81.81 298 PHE A C 1
ATOM 2382 O O . PHE A 1 298 ? 21.222 -8.779 15.120 1.00 81.81 298 PHE A O 1
ATOM 2389 N N . HIS A 1 299 ? 22.021 -7.126 16.424 1.00 82.19 299 HIS A N 1
ATOM 2390 C CA . HIS A 1 299 ? 23.173 -6.760 15.602 1.00 82.19 299 HIS A CA 1
ATOM 2391 C C . HIS A 1 299 ? 24.435 -6.663 16.471 1.00 82.19 299 HIS A C 1
ATOM 2393 O O . HIS A 1 299 ? 24.345 -6.560 17.691 1.00 82.19 299 HIS A O 1
ATOM 2399 N N . GLN A 1 300 ? 25.628 -6.659 15.872 1.00 82.62 300 GLN A N 1
ATOM 2400 C CA . GLN A 1 300 ? 26.890 -6.659 16.636 1.00 82.62 300 GLN A CA 1
ATOM 2401 C C . GLN A 1 300 ? 27.054 -5.440 17.558 1.00 82.62 300 GLN A C 1
ATOM 2403 O O . GLN A 1 300 ? 27.696 -5.536 18.596 1.00 82.62 300 GLN A O 1
ATOM 2408 N N . SER A 1 301 ? 26.440 -4.310 17.209 1.00 82.75 301 SER A N 1
ATOM 2409 C CA . SER A 1 301 ? 26.473 -3.084 18.013 1.00 82.75 301 SER A CA 1
ATOM 2410 C C . SER A 1 301 ? 25.381 -3.004 19.093 1.00 82.75 301 SER A C 1
ATOM 2412 O O . SER A 1 301 ? 25.202 -1.933 19.658 1.00 82.75 301 SER A O 1
ATOM 2414 N N . TYR A 1 302 ? 24.598 -4.070 19.332 1.00 80.50 302 TYR A N 1
ATOM 2415 C CA . TYR A 1 302 ? 23.466 -4.040 20.273 1.00 80.50 302 TYR A CA 1
ATOM 2416 C C . TYR A 1 302 ? 24.009 -4.192 21.695 1.00 80.50 302 TYR A C 1
ATOM 2418 O O . TYR A 1 302 ? 24.591 -5.227 22.029 1.00 80.50 302 TYR A O 1
ATOM 2426 N N . GLY A 1 303 ? 23.859 -3.152 22.512 1.00 80.00 303 GLY A N 1
ATOM 2427 C CA . GLY A 1 303 ? 24.386 -3.118 23.873 1.00 80.00 303 GLY A CA 1
ATOM 2428 C C . GLY A 1 303 ? 23.387 -3.591 24.928 1.00 80.00 303 GLY A C 1
ATOM 2429 O O . GLY A 1 303 ? 22.189 -3.752 24.680 1.00 80.00 303 GLY A O 1
ATOM 2430 N N . TYR A 1 304 ? 23.871 -3.748 26.160 1.00 81.44 304 TYR A N 1
ATOM 2431 C CA . TYR A 1 304 ? 23.009 -3.960 27.330 1.00 81.44 304 TYR A CA 1
ATOM 2432 C C . TYR A 1 304 ? 22.072 -2.763 27.551 1.00 81.44 304 TYR A C 1
ATOM 2434 O O . TYR A 1 304 ? 20.912 -2.911 27.946 1.00 81.44 304 TYR A O 1
ATOM 2442 N N . GLU A 1 305 ? 22.582 -1.574 27.254 1.00 79.75 305 GLU A N 1
ATOM 2443 C CA . GLU A 1 305 ? 21.917 -0.285 27.368 1.00 79.75 305 GLU A CA 1
ATOM 2444 C C . GLU A 1 305 ? 20.665 -0.197 26.486 1.00 79.75 305 GLU A C 1
ATOM 2446 O O . GLU A 1 305 ? 19.718 0.509 26.835 1.00 79.75 305 GLU A O 1
ATOM 2451 N N . ASP A 1 306 ? 20.647 -0.961 25.391 1.00 73.38 306 ASP A N 1
ATOM 2452 C CA . ASP A 1 306 ? 19.579 -0.981 24.390 1.00 73.38 306 ASP A CA 1
ATOM 2453 C C . ASP A 1 306 ? 18.495 -2.007 24.706 1.00 73.38 306 ASP A C 1
ATOM 2455 O O . ASP A 1 306 ? 17.332 -1.801 24.369 1.00 73.38 306 ASP A O 1
ATOM 2459 N N . PHE A 1 307 ? 18.869 -3.110 25.359 1.00 76.69 307 PHE A N 1
ATOM 2460 C CA . PHE A 1 307 ? 17.968 -4.233 25.615 1.00 76.69 307 PHE A CA 1
ATOM 2461 C C . PHE A 1 307 ? 17.418 -4.264 27.042 1.00 76.69 307 PHE A C 1
ATOM 2463 O O . PHE A 1 307 ? 16.312 -4.742 27.270 1.00 76.69 307 PHE A O 1
ATOM 2470 N N . VAL A 1 308 ? 18.179 -3.772 28.023 1.00 79.44 308 VAL A N 1
ATOM 2471 C CA . VAL A 1 308 ? 17.782 -3.825 29.434 1.00 79.44 308 VAL A CA 1
ATOM 2472 C C . VAL A 1 308 ? 17.443 -2.434 29.956 1.00 79.44 308 VAL A C 1
ATOM 2474 O O . VAL A 1 308 ? 16.289 -2.212 30.323 1.00 79.44 308 VAL A O 1
ATOM 2477 N N . ARG A 1 309 ? 18.423 -1.514 30.024 1.00 71.50 309 ARG A N 1
ATOM 2478 C CA . ARG A 1 309 ? 18.281 -0.111 30.485 1.00 71.50 309 ARG A CA 1
ATOM 2479 C C . ARG A 1 309 ? 19.523 0.723 30.118 1.00 71.50 309 ARG A C 1
ATOM 2481 O O . ARG A 1 309 ? 20.621 0.319 30.484 1.00 71.50 309 ARG A O 1
ATOM 2488 N N . GLY A 1 310 ? 19.351 1.928 29.564 1.00 72.12 310 GLY A N 1
ATOM 2489 C CA . GLY A 1 310 ? 20.461 2.840 29.231 1.00 72.12 310 GLY A CA 1
ATOM 2490 C C . GLY A 1 310 ? 20.053 4.310 29.076 1.00 72.12 310 GLY A C 1
ATOM 2491 O O . GLY A 1 310 ? 18.885 4.612 28.881 1.00 72.12 310 GLY A O 1
ATOM 2492 N N . TYR A 1 311 ? 20.986 5.258 29.178 1.00 74.19 311 TYR A N 1
ATOM 2493 C CA . TYR A 1 311 ? 20.675 6.687 29.004 1.00 74.19 311 TYR A CA 1
ATOM 2494 C C . TYR A 1 311 ? 20.637 7.079 27.517 1.00 74.19 311 TYR A C 1
ATOM 2496 O O . TYR A 1 311 ? 21.541 6.723 26.765 1.00 74.19 311 TYR A O 1
ATOM 2504 N N . ARG A 1 312 ? 19.620 7.848 27.092 1.00 71.56 312 ARG A N 1
ATOM 2505 C CA . ARG A 1 312 ? 19.483 8.365 25.716 1.00 71.56 312 ARG A CA 1
ATOM 2506 C C . ARG A 1 312 ? 19.145 9.872 25.708 1.00 71.56 312 ARG A C 1
ATOM 2508 O O . ARG A 1 312 ? 18.339 10.303 26.536 1.00 71.56 312 ARG A O 1
ATOM 2515 N N . PRO A 1 313 ? 19.755 10.681 24.821 1.00 64.25 313 PRO A N 1
ATOM 2516 C CA . PRO A 1 313 ? 19.424 12.101 24.675 1.00 64.25 313 PRO A CA 1
ATOM 2517 C C . PRO A 1 313 ? 18.057 12.302 23.991 1.00 64.25 313 PRO A C 1
ATOM 2519 O O . PRO A 1 313 ? 17.664 11.494 23.154 1.00 64.25 313 PRO A O 1
ATOM 2522 N N . THR A 1 314 ? 17.339 13.377 24.337 1.00 66.06 314 THR A N 1
ATOM 2523 C CA . THR A 1 314 ? 16.018 13.750 23.780 1.00 66.06 314 THR A CA 1
ATOM 2524 C C . THR A 1 314 ? 15.980 15.234 23.389 1.00 66.06 314 THR A C 1
ATOM 2526 O O . THR A 1 314 ? 16.741 16.022 23.947 1.00 66.06 314 THR A O 1
ATOM 2529 N N . GLU A 1 315 ? 15.094 15.624 22.460 1.00 60.72 315 GLU A N 1
ATOM 2530 C CA . GLU A 1 315 ? 15.017 16.993 21.896 1.00 60.72 315 GLU A CA 1
ATOM 2531 C C . GLU A 1 315 ? 14.623 18.082 22.908 1.00 60.72 315 GLU A C 1
ATOM 2533 O O . GLU A 1 315 ? 15.011 19.240 22.769 1.00 60.72 315 GLU A O 1
ATOM 2538 N N . VAL A 1 316 ? 13.914 17.719 23.977 1.00 44.03 316 VAL A N 1
ATOM 2539 C CA . VAL A 1 316 ? 13.667 18.609 25.117 1.00 44.03 316 VAL A CA 1
ATOM 2540 C C . VAL A 1 316 ? 14.776 18.377 26.142 1.00 44.03 316 VAL A C 1
ATOM 2542 O O . VAL A 1 316 ? 15.084 17.228 26.468 1.00 44.03 316 VAL A O 1
ATOM 2545 N N . ARG A 1 317 ? 15.403 19.462 26.618 1.00 37.91 317 ARG A N 1
ATOM 2546 C CA . ARG A 1 317 ? 16.558 19.428 27.533 1.00 37.91 317 ARG A CA 1
ATOM 2547 C C . ARG A 1 317 ? 16.411 18.381 28.658 1.00 37.91 317 ARG A C 1
ATOM 2549 O O . ARG A 1 317 ? 15.456 18.421 29.422 1.00 37.91 317 ARG A O 1
ATOM 2556 N N . TRP A 1 318 ? 17.470 17.570 28.768 1.00 43.91 318 TRP A N 1
ATOM 2557 C CA . TRP A 1 318 ? 17.898 16.639 29.826 1.00 43.91 318 TRP A CA 1
ATOM 2558 C C . TRP A 1 318 ? 17.041 15.390 30.141 1.00 43.91 318 TRP A C 1
ATOM 2560 O O . TRP A 1 318 ? 16.002 15.454 30.781 1.00 43.91 318 TRP A O 1
ATOM 2570 N N . PHE A 1 319 ? 17.636 14.248 29.755 1.00 45.41 319 PHE A N 1
ATOM 2571 C CA . PHE A 1 319 ? 17.512 12.847 30.200 1.00 45.41 319 PHE A CA 1
ATOM 2572 C C . PHE A 1 319 ? 16.122 12.268 30.518 1.00 45.41 319 PHE A C 1
ATOM 2574 O O . PHE A 1 319 ? 15.531 12.531 31.562 1.00 45.41 319 PHE A O 1
ATOM 2581 N N . ARG A 1 320 ? 15.705 11.279 29.712 1.00 38.56 320 ARG A N 1
ATOM 2582 C CA . ARG A 1 320 ? 14.653 10.313 30.067 1.00 38.56 320 ARG A CA 1
ATOM 2583 C C . ARG A 1 320 ? 15.268 8.923 30.249 1.00 38.56 320 ARG A C 1
ATOM 2585 O O . ARG A 1 320 ? 15.934 8.419 29.349 1.00 38.56 320 ARG A O 1
ATOM 2592 N N . ALA A 1 321 ? 15.038 8.285 31.396 1.00 39.41 321 ALA A N 1
ATOM 2593 C CA . ALA A 1 321 ? 15.343 6.863 31.555 1.00 39.41 321 ALA A CA 1
ATOM 2594 C C . ALA A 1 321 ? 14.356 6.035 30.701 1.00 39.41 321 ALA A C 1
ATOM 2596 O O . ALA A 1 321 ? 13.146 6.276 30.792 1.00 39.41 321 ALA A O 1
ATOM 2597 N N . PRO A 1 322 ? 14.812 5.074 29.878 1.00 35.50 322 PRO A N 1
ATOM 2598 C CA . PRO A 1 322 ? 13.924 4.218 29.109 1.00 35.50 322 PRO A CA 1
ATOM 2599 C C . PRO A 1 322 ? 13.056 3.391 30.058 1.00 35.50 322 PRO A C 1
ATOM 2601 O O . PRO A 1 322 ? 13.508 2.889 31.094 1.00 35.50 322 PRO A O 1
ATOM 2604 N N . ARG A 1 323 ? 11.771 3.283 29.710 1.00 37.19 323 ARG A N 1
ATOM 2605 C CA . ARG A 1 323 ? 10.818 2.425 30.416 1.00 37.19 323 ARG A CA 1
ATOM 2606 C C . ARG A 1 323 ? 11.309 0.975 30.338 1.00 37.19 323 ARG A C 1
ATOM 2608 O O . ARG A 1 323 ? 11.765 0.530 29.295 1.00 37.19 323 ARG A O 1
ATOM 2615 N N . ARG A 1 324 ? 11.226 0.281 31.479 1.00 33.06 324 ARG A N 1
ATOM 2616 C CA . ARG A 1 324 ? 11.631 -1.117 31.711 1.00 33.06 324 ARG A CA 1
ATOM 2617 C C . ARG A 1 324 ? 11.326 -2.021 30.505 1.00 33.06 324 ARG A C 1
ATOM 2619 O O . ARG A 1 324 ? 10.155 -2.217 30.207 1.00 33.06 324 ARG A O 1
ATOM 2626 N N . ALA A 1 325 ? 12.354 -2.656 29.943 1.00 36.22 325 ALA A N 1
ATOM 2627 C CA . ALA A 1 325 ? 12.219 -3.697 28.919 1.00 36.22 325 ALA A CA 1
ATOM 2628 C C . ALA A 1 325 ? 11.618 -5.019 29.442 1.00 36.22 325 ALA A C 1
ATOM 2630 O O . ALA A 1 325 ? 11.367 -5.940 28.679 1.00 36.22 325 ALA A O 1
ATOM 2631 N N . ILE A 1 326 ? 11.384 -5.159 30.754 1.00 38.12 326 ILE A N 1
ATOM 2632 C CA . ILE A 1 326 ? 10.800 -6.382 31.316 1.00 38.12 326 ILE A CA 1
ATOM 2633 C C . ILE A 1 326 ? 9.820 -6.006 32.427 1.00 38.12 326 ILE A C 1
ATOM 2635 O O . ILE A 1 326 ? 10.213 -5.678 33.551 1.00 38.12 326 ILE A O 1
ATOM 2639 N N . SER A 1 327 ? 8.522 -6.073 32.132 1.00 27.36 327 SER A N 1
ATOM 2640 C CA . SER A 1 327 ? 7.494 -6.225 33.162 1.00 27.36 327 SER A CA 1
ATOM 2641 C C . SER A 1 327 ? 6.902 -7.627 33.063 1.00 27.36 327 SER A C 1
ATOM 2643 O O . SER A 1 327 ? 6.121 -7.897 32.159 1.00 27.36 327 SER A O 1
ATOM 2645 N N . ARG A 1 328 ? 7.268 -8.470 34.037 1.00 24.06 328 ARG A N 1
ATOM 2646 C CA . ARG A 1 328 ? 6.835 -9.862 34.256 1.00 24.06 328 ARG A CA 1
ATOM 2647 C C . ARG A 1 328 ? 7.312 -10.888 33.223 1.00 24.06 328 ARG A C 1
ATOM 2649 O O . ARG A 1 328 ? 6.704 -11.097 32.185 1.00 24.06 328 ARG A O 1
ATOM 2656 N N . VAL A 1 329 ? 8.340 -11.625 33.636 1.00 29.80 329 VAL A N 1
ATOM 2657 C CA . VAL A 1 329 ? 8.489 -13.043 33.295 1.00 29.80 329 VAL A CA 1
ATOM 2658 C C . VAL A 1 329 ? 7.347 -13.794 33.992 1.00 29.80 329 VAL A C 1
ATOM 2660 O O . VAL A 1 329 ? 7.201 -13.668 35.211 1.00 29.80 329 VAL A O 1
ATOM 2663 N N . LEU A 1 330 ? 6.537 -14.527 33.227 1.00 31.59 330 LEU A N 1
ATOM 2664 C CA . LEU A 1 330 ? 5.638 -15.574 33.726 1.00 31.59 330 LEU A CA 1
ATOM 2665 C C . LEU A 1 330 ? 5.944 -16.907 33.043 1.00 31.59 330 LEU A C 1
ATOM 2667 O O . LEU A 1 330 ? 6.106 -16.959 31.804 1.00 31.59 330 LEU A O 1
#

pLDDT: mean 71.26, std 18.97, range [23.98, 95.75]

Secondary structure (DSSP, 8-state):
-PPPHHHHHHHHHHHHTS----S--SSGGGG--HHHHHHHHHHHHHHHTT--HHHHHHHHGGGG-TTSSHHHHHHHHHHHTT-HHHHHHHHHHHSPPSSHHHHHHHHHHHHHHHHTSPPSS-S---GGGHHHHHHHHHHHH-TTTS----TTHHHHHHHH-HHHHHHHTTT--SSHHHHHHHHHHHHHHHHHHHT--HHHHHHHHH--------------------------B--HHHHHHHSS--HHHHHHHHHHHHHHS-------TTSSHHHHHHHHHHHHHTBS-STT-------TT--HHHHT---B--SSSS-BPPP-S-S---

Solvent-accessible surface area (backbone atoms only — not comparable to full-atom values): 19805 Å² total; per-residue (Å²): 134,83,69,57,65,73,29,53,50,47,47,46,53,54,50,69,72,42,66,90,74,81,55,65,40,101,51,76,64,40,78,50,51,77,64,55,37,34,48,30,4,50,20,24,49,40,26,42,72,76,45,42,58,68,53,32,44,56,48,46,48,83,69,37,54,86,89,62,72,11,66,56,55,43,49,52,44,57,44,44,76,74,31,71,69,58,36,57,55,47,27,70,51,35,38,73,60,94,43,64,70,51,40,18,50,37,29,40,51,49,33,52,58,59,67,76,52,88,72,96,77,67,95,69,81,69,52,87,48,39,45,32,57,43,19,45,24,29,16,32,67,37,62,84,74,35,45,73,52,61,96,62,50,72,69,61,44,41,78,55,24,46,72,54,46,52,68,44,63,78,37,77,37,96,48,63,10,41,36,45,44,39,48,25,52,52,48,44,57,49,20,63,75,66,74,45,60,50,62,60,50,52,55,44,69,54,46,65,81,86,72,86,75,87,80,88,76,92,77,82,85,87,79,90,79,93,78,87,81,84,70,67,66,36,46,71,70,58,44,42,73,75,40,100,47,54,66,67,56,49,54,50,51,51,55,45,31,74,73,62,76,59,79,85,82,82,75,69,87,88,72,49,57,71,61,49,53,53,49,54,49,18,47,74,64,43,21,83,56,62,92,88,54,86,88,82,84,89,53,95,85,65,48,65,46,77,63,57,60,40,88,49,89,57,99,65,87,76,72,55,78,62,78,71,67,71,83,77,94,131

Mean predicted aligned error: 17.35 Å

Radius of gyration: 23.16 Å; Cα contacts (8 Å, |Δi|>4): 321; chains: 1; bounding box: 55×52×65 Å

Foldseek 3Di:
DDAPPQLLVLLLCLLVVQPDDQADFPDLCSPDDLVLLLQLQVLLQCLLVVHRLVSNLVSCQSVLDPPPCSVVSNVLSVVCVPDPVSSNLVSCLLPADPDLVSQLVSLQVQLVVQVVDDDPPDPDDPSLCSLQSSLSNNCSNPVLQRARDDPCQLVQSCVRRVVLSVVLVVFPDPGSSSVRSSVRVSLNVSCVVSVHRSVSSVNSSSDDPPDPDDPPDDDDDDDDDDDDDPAPFQDLVNLCVQAPDDSVVLVVQLVCCVVVVDDDDDDDPPRCPVVNVLSNVSNVVRHNDCPPPDDDDDDPPQDCCNQAWHWDDDPPDDTDTDDGNDDDDD